Protein AF-A0A101C5I5-F1 (afdb_monomer_lite)

pLDDT: mean 82.43, std 18.32, range [32.34, 98.12]

Secondary structure (DSSP, 8-state):
---------GGGG--EEE-TTS-EEE-HHHHHHHHHHHHHHHHHHHHHHHHHHHHHHHHHHHHHHHHHHHHHHHHHHHHHHHHHHH-HHHHHHHHHHHHHHHHHHHHHHHHHHHHH-TT----SHHHHHHHHHHHHHHHHHHHT--HHHHHHHTTSHHHHHHHHHHHHS------------------------

Structure (mmCIF, N/CA/C/O backbone):
data_AF-A0A101C5I5-F1
#
_entry.id   AF-A0A101C5I5-F1
#
loop_
_atom_site.group_PDB
_atom_site.id
_atom_site.type_symbol
_atom_site.label_atom_id
_atom_site.label_alt_id
_atom_site.label_comp_id
_atom_site.label_asym_id
_atom_site.label_entity_id
_atom_site.label_seq_id
_atom_site.pdbx_PDB_ins_code
_atom_site.Cartn_x
_atom_site.Cartn_y
_atom_site.Cartn_z
_atom_site.occupancy
_atom_site.B_iso_or_equiv
_atom_site.auth_seq_id
_atom_site.auth_comp_id
_atom_site.auth_asym_id
_atom_site.auth_atom_id
_atom_site.pdbx_PDB_model_num
ATOM 1 N N . MET A 1 1 ? -3.021 2.650 35.455 1.00 34.28 1 MET A N 1
ATOM 2 C CA . MET A 1 1 ? -3.757 1.596 36.186 1.00 34.28 1 MET A CA 1
ATOM 3 C C . MET A 1 1 ? -5.237 1.766 35.891 1.00 34.28 1 MET A C 1
ATOM 5 O O . MET A 1 1 ? -5.807 2.772 36.288 1.00 34.28 1 MET A O 1
ATOM 9 N N . LYS A 1 2 ? -5.836 0.855 35.115 1.00 38.19 2 LYS A N 1
ATOM 10 C CA . LYS A 1 2 ? -7.294 0.786 34.975 1.00 38.19 2 LYS A CA 1
ATOM 11 C C . LYS A 1 2 ? -7.815 0.221 36.293 1.00 38.19 2 LYS A C 1
ATOM 13 O O . LYS A 1 2 ? -7.689 -0.977 36.514 1.00 38.19 2 LYS A O 1
ATOM 18 N N . SER A 1 3 ? -8.307 1.068 37.192 1.00 39.84 3 SER A N 1
ATOM 19 C CA . SER A 1 3 ? -9.157 0.569 38.265 1.00 39.84 3 SER A CA 1
ATOM 20 C C . SER A 1 3 ? -10.458 0.141 37.602 1.00 39.84 3 SER A C 1
ATOM 22 O O . SER A 1 3 ? -11.339 0.954 37.323 1.00 39.84 3 SER A O 1
ATOM 24 N N . GLU A 1 4 ? -10.556 -1.146 37.276 1.00 45.09 4 GLU A N 1
ATOM 25 C CA . GLU A 1 4 ? -11.859 -1.785 37.202 1.00 45.09 4 GLU A CA 1
ATOM 26 C C . GLU A 1 4 ? -12.566 -1.403 38.498 1.00 45.09 4 GLU A C 1
ATOM 28 O O . GLU A 1 4 ? -12.080 -1.696 39.594 1.00 45.09 4 GLU A O 1
ATOM 33 N N . MET A 1 5 ? -13.651 -0.634 38.382 1.00 51.66 5 MET A N 1
ATOM 34 C CA . MET A 1 5 ? -14.567 -0.483 39.495 1.00 51.66 5 MET A CA 1
ATOM 35 C C . MET A 1 5 ? -15.066 -1.890 39.774 1.00 51.66 5 MET A C 1
ATOM 37 O O . MET A 1 5 ? -15.999 -2.356 39.122 1.00 51.66 5 MET A O 1
ATOM 41 N N . GLY A 1 6 ? -14.408 -2.571 40.713 1.00 46.16 6 GLY A N 1
ATOM 42 C CA . GLY A 1 6 ? -14.998 -3.690 41.408 1.00 46.16 6 GLY A CA 1
ATOM 43 C C . GLY A 1 6 ? -16.369 -3.197 41.818 1.00 46.16 6 GLY A C 1
ATOM 44 O O . GLY A 1 6 ? -16.485 -2.218 42.558 1.00 46.16 6 GLY A O 1
ATOM 45 N N . SER A 1 7 ? -17.385 -3.780 41.193 1.00 53.25 7 SER A N 1
ATOM 46 C CA . SER A 1 7 ? -18.780 -3.641 41.552 1.00 53.25 7 SER A CA 1
ATOM 47 C C . SER A 1 7 ? -18.875 -3.943 43.043 1.00 53.25 7 SER A C 1
ATOM 49 O O . SER A 1 7 ? -19.067 -5.097 43.422 1.00 53.25 7 SER A O 1
ATOM 51 N N . LYS A 1 8 ? -18.689 -2.932 43.894 1.00 59.72 8 LYS A N 1
ATOM 52 C CA . LYS A 1 8 ? -19.056 -3.028 45.299 1.00 59.72 8 LYS A CA 1
ATOM 53 C C . LYS A 1 8 ? -20.513 -3.437 45.275 1.00 59.72 8 LYS A C 1
ATOM 55 O O . LYS A 1 8 ? -21.324 -2.742 44.655 1.00 59.72 8 LYS A O 1
ATOM 60 N N . LYS A 1 9 ? -20.827 -4.616 45.813 1.00 67.19 9 LYS A N 1
ATOM 61 C CA . LYS A 1 9 ? -22.215 -5.088 45.839 1.00 67.19 9 LYS A CA 1
ATOM 62 C C . LYS A 1 9 ? -23.041 -3.986 46.499 1.00 67.19 9 LYS A C 1
ATOM 64 O O . LYS A 1 9 ? -22.550 -3.340 47.418 1.00 67.19 9 LYS A O 1
ATOM 69 N N . SER A 1 10 ? -24.264 -3.735 46.038 1.00 71.12 10 SER A N 1
ATOM 70 C CA . SER A 1 10 ? -25.139 -2.695 46.618 1.00 71.12 10 SER A CA 1
ATOM 71 C C . SER A 1 10 ? -25.220 -2.793 48.151 1.00 71.12 10 SER A C 1
ATOM 73 O O . SER A 1 10 ? -25.270 -1.792 48.860 1.00 71.12 10 SER A O 1
ATOM 75 N N . GLU A 1 11 ? -25.116 -4.015 48.665 1.00 76.62 11 GLU A N 1
ATOM 76 C CA . GLU A 1 11 ? -25.012 -4.368 50.080 1.00 76.62 11 GLU A CA 1
ATOM 77 C C . GLU A 1 11 ? -23.871 -3.655 50.836 1.00 76.62 11 GLU A C 1
ATOM 79 O O . GLU A 1 11 ? -24.046 -3.312 52.003 1.00 76.62 11 GLU A O 1
ATOM 84 N N . GLU A 1 12 ? -22.738 -3.368 50.190 1.00 80.38 12 GLU A N 1
ATOM 85 C CA . GLU A 1 12 ? -21.577 -2.676 50.777 1.00 80.38 12 GLU A CA 1
ATOM 86 C C . GLU A 1 12 ? -21.801 -1.168 50.972 1.00 80.38 12 GLU A C 1
ATOM 88 O O . GLU A 1 12 ? -21.050 -0.518 51.698 1.00 80.38 12 GLU A O 1
ATOM 93 N N . LEU A 1 13 ? -22.825 -0.593 50.334 1.00 84.38 13 LEU A N 1
ATOM 94 C CA . LEU A 1 13 ? -23.185 0.820 50.491 1.00 84.38 13 LEU A CA 1
ATOM 95 C C . LEU A 1 13 ? -24.068 1.055 51.730 1.00 84.38 13 LEU A C 1
ATOM 97 O O . LEU A 1 13 ? -24.220 2.200 52.166 1.00 84.38 13 LEU A O 1
ATOM 101 N N . ILE A 1 14 ? -24.621 -0.018 52.313 1.00 86.88 14 ILE A N 1
ATOM 102 C CA . ILE A 1 14 ? -25.502 0.020 53.485 1.00 86.88 14 ILE A CA 1
ATOM 103 C C . ILE A 1 14 ? -24.672 0.134 54.764 1.00 86.88 14 ILE A C 1
ATOM 105 O O . ILE A 1 14 ? -23.929 -0.776 55.131 1.00 86.88 14 ILE A O 1
ATOM 109 N N . VAL A 1 15 ? -24.862 1.227 55.504 1.00 87.81 15 VAL A N 1
ATOM 110 C CA . VAL A 1 15 ? -24.161 1.468 56.771 1.00 87.81 15 VAL A CA 1
ATOM 111 C C . VAL A 1 15 ? -25.020 0.981 57.934 1.00 87.81 15 VAL A C 1
ATOM 113 O O . VAL A 1 15 ? -26.125 1.480 58.149 1.00 87.81 15 VAL A O 1
ATOM 116 N N . LYS A 1 16 ? -24.511 0.015 58.706 1.00 88.81 16 LYS A N 1
ATOM 117 C CA . LYS A 1 16 ? -25.141 -0.486 59.939 1.00 88.81 16 LYS A CA 1
ATOM 118 C C . LYS A 1 16 ? -24.300 -0.078 61.146 1.00 88.81 16 LYS A C 1
ATOM 120 O O . LYS A 1 16 ? -23.131 -0.441 61.220 1.00 88.81 16 LYS A O 1
ATOM 125 N N . GLU A 1 17 ? -24.900 0.629 62.096 1.00 86.50 17 GLU A N 1
ATOM 126 C CA . GLU A 1 17 ? -24.260 1.068 63.345 1.00 86.50 17 GLU A CA 1
ATOM 127 C C . GLU A 1 17 ? -25.115 0.639 64.544 1.00 86.50 17 GLU A C 1
ATOM 129 O O . GLU A 1 17 ? -26.326 0.443 64.415 1.00 86.50 17 GLU A O 1
ATOM 134 N N . ASN A 1 18 ? -24.492 0.470 65.710 1.00 88.38 18 ASN A N 1
ATOM 135 C CA . ASN A 1 18 ? -25.227 0.151 66.931 1.00 88.38 18 ASN A CA 1
ATOM 136 C C . ASN A 1 18 ? -25.989 1.390 67.422 1.00 88.38 18 ASN A C 1
ATOM 138 O O . ASN A 1 18 ? -25.457 2.501 67.421 1.00 88.38 18 ASN A O 1
ATOM 142 N N . ASP A 1 19 ? -27.238 1.196 67.828 1.00 80.62 19 ASP A N 1
ATOM 143 C CA . ASP A 1 19 ? -28.027 2.199 68.539 1.00 80.62 19 ASP A CA 1
ATOM 144 C C . ASP A 1 19 ? -27.575 2.297 70.010 1.00 80.62 19 ASP A C 1
ATOM 146 O O . ASP A 1 19 ? -26.794 1.466 70.477 1.00 80.62 19 ASP A O 1
ATOM 150 N N . PHE A 1 20 ? -28.089 3.269 70.767 1.00 82.31 20 PHE A N 1
ATOM 151 C CA . PHE A 1 20 ? -27.760 3.487 72.185 1.00 82.31 20 PHE A CA 1
ATOM 152 C C . PHE A 1 20 ? -27.946 2.229 73.060 1.00 82.31 20 PHE A C 1
ATOM 154 O O . PHE A 1 20 ? -27.243 2.043 74.046 1.00 82.31 20 PHE A O 1
ATOM 161 N N . LEU A 1 21 ? -28.850 1.329 72.658 1.00 87.75 21 LEU A N 1
ATOM 162 C CA . LEU A 1 21 ? -29.127 0.047 73.319 1.00 87.75 21 LEU A CA 1
ATOM 163 C C . LEU A 1 21 ? -28.320 -1.144 72.752 1.00 87.75 21 LEU A C 1
ATOM 165 O O . LEU A 1 21 ? -28.619 -2.293 73.059 1.00 87.75 21 LEU A O 1
ATOM 169 N N . GLY A 1 22 ? -27.337 -0.909 71.878 1.00 83.50 22 GLY A N 1
ATOM 170 C CA . GLY A 1 22 ? -26.477 -1.948 71.294 1.00 83.50 22 GLY A CA 1
ATOM 171 C C . GLY A 1 22 ? -27.058 -2.698 70.085 1.00 83.50 22 GLY A C 1
ATOM 172 O O . GLY A 1 22 ? -26.359 -3.508 69.480 1.00 83.50 22 GLY A O 1
ATOM 173 N N . PHE A 1 23 ? -28.303 -2.424 69.677 1.00 88.12 23 PHE A N 1
ATOM 174 C CA . PHE A 1 23 ? -28.909 -3.048 68.493 1.00 88.12 23 PHE A CA 1
ATOM 175 C C . PHE A 1 23 ? -28.343 -2.473 67.191 1.00 88.12 23 PHE A C 1
ATOM 177 O O . PHE A 1 23 ? -28.345 -1.258 66.999 1.00 88.12 23 PHE A O 1
ATOM 184 N N . LYS A 1 24 ? -27.936 -3.333 66.248 1.00 86.75 24 LYS A N 1
ATOM 185 C CA . LYS A 1 24 ? -27.531 -2.902 64.899 1.00 86.75 24 LYS A CA 1
ATOM 186 C C . LYS A 1 24 ? -28.729 -2.338 64.136 1.00 86.75 24 LYS A C 1
ATOM 188 O O . LYS A 1 24 ? -29.635 -3.085 63.770 1.00 86.75 24 LYS A O 1
ATOM 193 N N . LYS A 1 25 ? -28.699 -1.044 63.825 1.00 87.25 25 LYS A N 1
ATOM 194 C CA . LYS A 1 25 ? -29.670 -0.373 62.952 1.00 87.25 25 LYS A CA 1
ATOM 195 C C . LYS A 1 25 ? -28.978 0.200 61.721 1.00 87.25 25 LYS A C 1
ATOM 197 O O . LYS A 1 25 ? -27.806 0.571 61.755 1.00 87.25 25 LYS A O 1
ATOM 202 N N . ILE A 1 26 ? -29.709 0.260 60.612 1.00 87.81 26 ILE A N 1
ATOM 203 C CA . ILE A 1 26 ? -29.227 0.928 59.401 1.00 87.81 26 ILE A CA 1
ATOM 204 C C . ILE A 1 26 ? -29.234 2.435 59.656 1.00 87.81 26 ILE A C 1
ATOM 206 O O . ILE A 1 26 ? -30.236 2.992 60.102 1.00 87.81 26 ILE A O 1
ATOM 210 N N . LYS A 1 27 ? -28.123 3.099 59.349 1.00 90.19 27 LYS A N 1
ATOM 211 C CA . LYS A 1 27 ? -28.045 4.558 59.310 1.00 90.19 27 LYS A CA 1
ATOM 212 C C . LYS A 1 27 ? -28.515 5.013 57.938 1.00 90.19 27 LYS A C 1
ATOM 214 O O . LYS A 1 27 ? -27.752 4.968 56.972 1.00 90.19 27 LYS A O 1
ATOM 219 N N . THR A 1 28 ? -29.785 5.395 57.864 1.00 87.06 28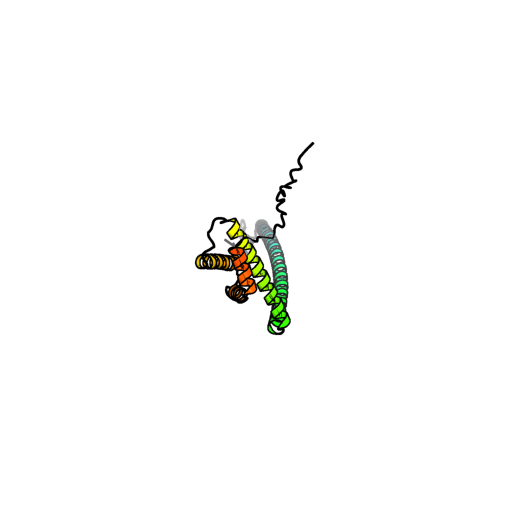 THR A N 1
ATOM 220 C CA . THR A 1 28 ? -30.469 5.798 56.629 1.00 87.06 28 THR A CA 1
ATOM 221 C C . THR A 1 28 ? -29.722 6.912 55.914 1.00 87.06 28 THR A C 1
ATOM 223 O O . THR A 1 28 ? -29.389 6.742 54.750 1.00 87.06 28 THR A O 1
ATOM 226 N N . ASP A 1 29 ? -29.351 7.976 56.622 1.00 88.62 29 ASP A N 1
ATOM 227 C CA . ASP A 1 29 ? -28.751 9.169 56.011 1.00 88.62 29 ASP A CA 1
ATOM 228 C C . ASP A 1 29 ? -27.383 8.858 55.390 1.00 88.62 29 ASP A C 1
ATOM 230 O O . ASP A 1 29 ? -27.142 9.152 54.222 1.00 88.62 29 ASP A O 1
ATOM 234 N N . LYS A 1 30 ? -26.521 8.147 56.133 1.00 88.38 30 LYS A N 1
ATOM 235 C CA . LYS A 1 30 ? -25.208 7.686 55.644 1.00 88.38 30 LYS A CA 1
ATOM 236 C C . LYS A 1 30 ? -25.340 6.711 54.472 1.00 88.38 30 LYS A C 1
ATOM 238 O O . LYS A 1 30 ? -24.540 6.738 53.541 1.00 88.38 30 LYS A O 1
ATOM 243 N N . THR A 1 31 ? -26.347 5.840 54.515 1.00 88.56 31 THR A N 1
ATOM 244 C CA . THR A 1 31 ? -26.623 4.888 53.432 1.00 88.56 31 THR A CA 1
ATOM 245 C C . THR A 1 31 ? -27.083 5.625 52.172 1.00 88.56 31 THR A C 1
ATOM 247 O O . THR A 1 31 ? -26.549 5.369 51.096 1.00 88.56 31 THR A O 1
ATOM 250 N N . ILE A 1 32 ? -28.011 6.579 52.297 1.00 91.06 32 ILE A N 1
ATOM 251 C CA . ILE A 1 32 ? -28.487 7.423 51.192 1.00 91.06 32 ILE A CA 1
ATOM 252 C C . ILE A 1 32 ? -27.317 8.199 50.578 1.00 91.06 32 ILE A C 1
ATOM 254 O O . ILE A 1 32 ? -27.119 8.135 49.366 1.00 91.06 32 ILE A O 1
ATOM 258 N N . GLU A 1 33 ? -26.481 8.840 51.398 1.00 91.62 33 GLU A N 1
ATOM 259 C CA . GLU A 1 33 ? -25.307 9.585 50.928 1.00 91.62 33 GLU A CA 1
ATOM 260 C C . GLU A 1 33 ? -24.320 8.692 50.149 1.00 91.62 33 GLU A C 1
ATOM 262 O O . GLU A 1 33 ? -23.799 9.087 49.099 1.00 91.62 33 GLU A O 1
ATOM 267 N N . ASN A 1 34 ? -24.085 7.461 50.616 1.00 89.75 34 ASN A N 1
ATOM 268 C CA . ASN A 1 34 ? -23.239 6.489 49.921 1.00 89.75 34 ASN A CA 1
ATOM 269 C C . ASN A 1 34 ? -23.811 6.099 48.553 1.00 89.75 34 ASN A C 1
ATOM 271 O O . ASN A 1 34 ? -23.072 6.071 47.562 1.00 89.75 34 ASN A O 1
ATOM 275 N N . TYR A 1 35 ? -25.116 5.827 48.480 1.00 89.44 35 TYR A N 1
ATOM 276 C CA . TYR A 1 35 ? -25.789 5.532 47.218 1.00 89.44 35 TYR A CA 1
ATOM 277 C C . TYR A 1 35 ? -25.750 6.725 46.262 1.00 89.44 35 TYR A C 1
ATOM 279 O O . TYR A 1 35 ? -25.429 6.545 45.089 1.00 89.44 35 TYR A O 1
ATOM 287 N N . GLU A 1 36 ? -25.984 7.950 46.734 1.00 91.75 36 GLU A N 1
ATOM 288 C CA . GLU A 1 36 ? -25.885 9.150 45.898 1.00 91.75 36 GLU A CA 1
ATOM 289 C C . GLU A 1 36 ? -24.490 9.316 45.285 1.00 91.75 36 GLU A C 1
ATOM 291 O O . GLU A 1 36 ? -24.361 9.580 44.084 1.00 91.75 36 GLU A O 1
ATOM 296 N N . LYS A 1 37 ? -23.430 9.124 46.079 1.00 90.00 37 LYS A N 1
ATOM 297 C CA . LYS A 1 37 ? -22.042 9.170 45.590 1.00 90.00 37 LYS A CA 1
ATOM 298 C C . LYS A 1 37 ? -21.774 8.079 44.550 1.00 90.00 37 LYS A C 1
ATOM 300 O O . LYS A 1 37 ? -21.157 8.360 43.515 1.00 90.00 37 LYS A O 1
ATOM 305 N N . ALA A 1 38 ? -22.266 6.862 44.780 1.00 88.88 38 ALA A N 1
ATOM 306 C CA . ALA A 1 38 ? -22.155 5.763 43.823 1.00 88.88 38 ALA A CA 1
ATOM 307 C C . ALA A 1 38 ? -22.887 6.086 42.508 1.00 88.88 38 ALA A C 1
ATOM 309 O O . ALA A 1 38 ? -22.289 5.992 41.437 1.00 88.88 38 ALA A O 1
ATOM 310 N N . PHE A 1 39 ? -24.128 6.578 42.572 1.00 90.06 39 PHE A N 1
ATOM 311 C CA . PHE A 1 39 ? -24.909 6.958 41.392 1.00 90.06 39 PHE A CA 1
ATOM 312 C C . PHE A 1 39 ? -24.263 8.089 40.589 1.00 90.06 39 PHE A C 1
ATOM 314 O O . PHE A 1 39 ? -24.220 8.016 39.360 1.00 90.06 39 PHE A O 1
ATOM 321 N N . ARG A 1 40 ? -23.704 9.113 41.247 1.00 91.75 40 ARG A N 1
ATOM 322 C CA . ARG A 1 40 ? -22.950 10.181 40.562 1.00 91.75 40 ARG A CA 1
ATOM 323 C C . ARG A 1 40 ? -21.741 9.622 39.816 1.00 91.75 40 ARG A C 1
ATOM 325 O O . ARG A 1 40 ? -21.490 10.006 38.672 1.00 91.75 40 ARG A O 1
ATOM 332 N N . THR A 1 41 ? -21.028 8.688 40.440 1.00 89.62 41 THR A N 1
ATOM 333 C CA . THR A 1 41 ? -19.866 8.025 39.838 1.00 89.62 41 THR A CA 1
ATOM 334 C C . THR A 1 41 ? -20.284 7.186 38.633 1.00 89.62 41 THR A C 1
ATOM 336 O O . THR A 1 41 ? -19.728 7.369 37.551 1.00 89.62 41 THR A O 1
ATOM 339 N N . TYR A 1 42 ? -21.323 6.355 38.772 1.00 90.50 42 TYR A N 1
ATOM 340 C CA . TYR A 1 42 ? -21.870 5.554 37.674 1.00 90.50 42 TYR A CA 1
ATOM 341 C C . TYR A 1 42 ? -22.389 6.403 36.517 1.00 90.50 42 TYR A C 1
ATOM 343 O O . TYR A 1 42 ? -22.157 6.069 35.359 1.00 90.50 42 TYR A O 1
ATOM 351 N N . LYS A 1 43 ? -23.037 7.537 36.796 1.00 93.31 43 LYS A N 1
ATOM 352 C CA . LYS A 1 43 ? -23.470 8.476 35.755 1.00 93.31 43 LYS A CA 1
ATOM 353 C C . LYS A 1 43 ? -22.279 9.026 34.964 1.00 93.31 43 LYS A C 1
ATOM 355 O O . LYS A 1 43 ? -22.338 9.089 33.739 1.00 93.31 43 LYS A O 1
ATOM 360 N N . SER A 1 44 ? -21.198 9.399 35.651 1.00 92.69 44 SER A N 1
ATOM 361 C CA . SER A 1 44 ? -19.972 9.898 35.013 1.00 92.69 44 SER A CA 1
ATOM 362 C C . SER A 1 44 ? -19.296 8.828 34.154 1.00 92.69 44 SER A C 1
ATOM 364 O O . SER A 1 44 ? -18.922 9.096 33.011 1.00 92.69 44 SER A O 1
ATOM 366 N N . THR A 1 45 ? -19.179 7.595 34.653 1.00 92.44 45 THR A N 1
ATOM 367 C CA . THR A 1 45 ? -18.579 6.499 33.880 1.00 92.44 45 THR A CA 1
ATOM 368 C C . THR A 1 45 ? -19.447 6.078 32.703 1.00 92.44 45 THR A C 1
ATOM 370 O O . THR A 1 45 ? -18.918 5.863 31.617 1.00 92.44 45 THR A O 1
ATOM 373 N N . LEU A 1 46 ? -20.770 6.040 32.868 1.00 95.06 46 LEU A N 1
ATOM 374 C CA . LEU A 1 46 ? -21.703 5.761 31.780 1.00 95.06 46 LEU A CA 1
ATOM 375 C C . LEU A 1 46 ? -21.580 6.801 30.661 1.00 95.06 46 LEU A C 1
ATOM 377 O O . LEU A 1 46 ? -21.541 6.436 29.488 1.00 95.06 46 LEU A O 1
ATOM 381 N N . LEU A 1 47 ? -21.462 8.084 31.016 1.00 95.69 47 LEU A N 1
ATOM 382 C CA . LEU A 1 47 ? -21.2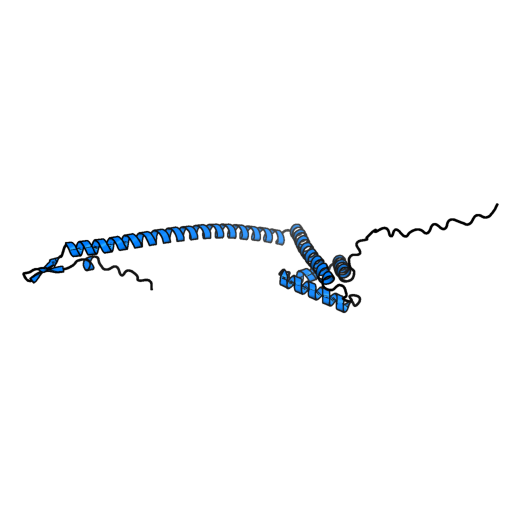68 9.153 30.040 1.00 95.69 47 LEU A CA 1
ATOM 383 C C . LEU A 1 47 ? -19.944 8.992 29.281 1.00 95.69 47 LEU A C 1
ATOM 385 O O . LEU A 1 47 ? -19.942 9.064 28.054 1.00 95.69 47 LEU A O 1
ATOM 389 N N . LYS A 1 48 ? -18.840 8.706 29.986 1.00 95.81 48 LYS A N 1
ATOM 390 C CA . LYS A 1 48 ? -17.533 8.439 29.358 1.00 95.81 48 LYS A CA 1
ATOM 391 C C . LYS A 1 48 ? -17.591 7.246 28.404 1.00 95.81 48 LYS A C 1
ATOM 393 O O . LYS A 1 48 ? -17.138 7.348 27.265 1.00 95.81 48 LYS A O 1
ATOM 398 N N . ASN A 1 49 ? -18.204 6.146 28.837 1.00 95.75 49 ASN A N 1
ATOM 399 C CA . ASN A 1 49 ? -18.353 4.946 28.018 1.00 95.75 49 ASN A CA 1
ATOM 400 C C . ASN A 1 49 ? -19.197 5.224 26.768 1.00 95.75 49 ASN A C 1
ATOM 402 O O . ASN A 1 49 ? -18.854 4.754 25.686 1.00 95.75 49 ASN A O 1
ATOM 406 N N . LYS A 1 50 ? -20.261 6.030 26.888 1.00 97.25 50 LYS A N 1
ATOM 407 C CA . LYS A 1 50 ? -21.073 6.463 25.744 1.00 97.25 50 LYS A CA 1
ATOM 408 C C . LYS A 1 50 ? -20.241 7.256 24.735 1.00 97.25 50 LYS A C 1
ATOM 410 O O . LYS A 1 50 ? -20.270 6.939 23.550 1.00 97.25 50 LYS A O 1
ATOM 415 N N . THR A 1 51 ? -19.463 8.239 25.194 1.00 96.31 51 THR A N 1
ATOM 416 C CA . THR A 1 51 ? -18.611 9.039 24.298 1.00 96.31 51 THR A CA 1
ATOM 417 C C . THR A 1 51 ? -17.522 8.202 23.627 1.00 96.31 51 THR A C 1
ATOM 419 O O . THR A 1 51 ? -17.241 8.387 22.445 1.00 96.31 51 THR A O 1
ATOM 422 N N . GLU A 1 52 ? -16.935 7.241 24.348 1.00 96.69 52 GLU A N 1
ATOM 423 C CA . GLU A 1 52 ? -15.933 6.332 23.787 1.00 96.69 52 GLU A CA 1
ATOM 424 C C . GLU A 1 52 ? -16.555 5.396 22.741 1.00 96.69 52 GLU A C 1
ATOM 426 O O . GLU A 1 52 ? -15.955 5.156 21.693 1.00 96.69 52 GLU A O 1
ATOM 431 N N . LEU A 1 53 ? -17.773 4.906 22.988 1.00 97.50 53 LEU A N 1
ATOM 432 C CA . LEU A 1 53 ? -18.512 4.075 22.041 1.00 97.50 53 LEU A CA 1
ATOM 433 C C . LEU A 1 53 ? -18.838 4.838 20.752 1.00 97.50 53 LEU A C 1
ATOM 435 O O . LEU A 1 53 ? -18.580 4.327 19.666 1.00 97.50 53 LEU A O 1
ATOM 439 N N . GLU A 1 54 ? -19.347 6.068 20.854 1.00 96.94 54 GLU A N 1
ATOM 440 C CA . GLU A 1 54 ? -19.624 6.923 19.691 1.00 96.94 54 GLU A CA 1
ATOM 441 C C . GLU A 1 54 ? -18.356 7.203 18.874 1.00 96.94 54 GLU A C 1
ATOM 443 O O . GLU A 1 54 ? -18.377 7.152 17.643 1.00 96.94 54 GLU A O 1
ATOM 448 N N . PHE A 1 55 ? -17.228 7.450 19.544 1.00 97.50 55 PHE A N 1
ATOM 449 C CA . PHE A 1 55 ? -15.940 7.638 18.883 1.00 97.50 55 PHE A CA 1
ATOM 450 C C . PHE A 1 55 ? -15.466 6.372 18.156 1.00 97.50 55 PHE A C 1
ATOM 452 O O . PHE A 1 55 ? -15.071 6.445 16.991 1.00 97.50 55 PHE A O 1
ATOM 459 N N . LYS A 1 56 ? -15.560 5.200 18.796 1.00 97.62 56 LYS A N 1
ATOM 460 C CA . LYS A 1 56 ? -15.215 3.914 18.167 1.00 97.62 56 LYS A CA 1
ATOM 461 C C . LYS A 1 56 ? -16.114 3.599 16.975 1.00 97.62 56 LYS A C 1
ATOM 463 O O . LYS A 1 56 ? -15.613 3.144 15.952 1.00 97.62 56 LYS A O 1
ATOM 468 N N . LEU A 1 57 ? -17.412 3.891 17.064 1.00 97.62 57 LEU A N 1
ATOM 469 C CA . LEU A 1 57 ? -18.340 3.734 15.941 1.00 97.62 57 LEU A CA 1
ATOM 470 C C . LEU A 1 57 ? -17.929 4.600 14.746 1.00 97.62 57 LEU A C 1
ATOM 472 O O . LEU A 1 57 ? -17.884 4.095 13.627 1.00 97.62 57 LEU A O 1
ATOM 476 N N . LYS A 1 58 ? -17.543 5.863 14.975 1.00 97.38 58 LYS A N 1
ATOM 477 C CA . LYS A 1 58 ? -17.023 6.735 13.909 1.00 97.38 58 LYS A CA 1
ATOM 478 C C . LYS A 1 58 ? -15.777 6.145 13.245 1.00 97.38 58 LYS A C 1
ATOM 480 O O . LYS A 1 58 ? -15.731 6.065 12.018 1.00 97.38 58 LYS A O 1
ATOM 485 N N . GLN A 1 59 ? -14.816 5.653 14.029 1.00 97.62 59 GLN A N 1
ATOM 486 C CA . GLN A 1 59 ? -13.630 4.992 13.469 1.00 97.62 59 GLN A CA 1
ATOM 487 C C . GLN A 1 59 ? -13.991 3.765 12.627 1.00 97.62 59 GLN A C 1
ATOM 489 O O . GLN A 1 59 ? -13.466 3.602 11.531 1.00 97.62 59 GLN A O 1
ATOM 494 N N . ILE A 1 60 ? -14.917 2.925 13.100 1.00 97.38 60 ILE A N 1
ATOM 495 C CA . ILE A 1 60 ? -15.380 1.748 12.352 1.00 97.38 60 ILE A CA 1
ATOM 496 C C . ILE A 1 60 ? -16.006 2.167 11.019 1.00 97.38 60 ILE A C 1
ATOM 498 O O . ILE A 1 60 ? -15.718 1.556 9.991 1.00 97.38 60 ILE A O 1
ATOM 502 N N . THR A 1 61 ? -16.826 3.222 11.002 1.00 97.44 61 THR A N 1
ATOM 503 C CA . THR A 1 61 ? -17.424 3.709 9.751 1.00 97.44 61 THR A CA 1
ATOM 504 C C . THR A 1 61 ? -16.374 4.214 8.763 1.00 97.44 61 THR A C 1
ATOM 506 O O . THR A 1 61 ? -16.452 3.878 7.585 1.00 97.44 61 THR A O 1
ATOM 509 N N . GLU A 1 62 ? -15.357 4.942 9.229 1.00 97.12 62 GLU A N 1
ATOM 510 C CA . GLU A 1 62 ? -14.264 5.434 8.383 1.00 97.12 62 GLU A CA 1
ATOM 511 C C . GLU A 1 62 ? -13.380 4.293 7.853 1.00 97.12 62 GLU A C 1
ATOM 513 O O . GLU A 1 62 ? -12.956 4.293 6.698 1.00 97.12 62 GLU A O 1
ATOM 518 N N . LEU A 1 63 ? -13.110 3.282 8.679 1.00 98.12 63 LEU A N 1
ATOM 519 C CA . LEU A 1 63 ? -12.370 2.101 8.244 1.00 98.12 63 LEU A CA 1
ATOM 520 C C . LEU A 1 63 ? -13.156 1.308 7.196 1.00 98.12 63 LEU A C 1
ATOM 522 O O . LEU A 1 63 ? -12.581 0.887 6.195 1.00 98.12 63 LEU A O 1
ATOM 526 N N . ASN A 1 64 ? -14.468 1.156 7.370 1.00 97.44 64 ASN A N 1
ATOM 527 C CA . ASN A 1 64 ? -15.312 0.467 6.396 1.00 97.44 64 ASN A CA 1
ATOM 528 C C . ASN A 1 64 ? -15.363 1.196 5.048 1.00 97.44 64 ASN A C 1
ATOM 530 O O . ASN A 1 64 ? -15.284 0.543 4.008 1.00 97.44 64 ASN A O 1
ATOM 534 N N . THR A 1 65 ? -15.441 2.531 5.030 1.00 97.00 65 THR A N 1
ATOM 535 C CA . THR A 1 65 ? -15.399 3.282 3.764 1.00 97.00 65 THR A CA 1
ATOM 536 C C . THR A 1 65 ? -14.051 3.123 3.061 1.00 97.00 65 THR A C 1
ATOM 538 O O . THR A 1 65 ? -14.029 2.880 1.854 1.00 97.00 65 THR A O 1
ATOM 541 N N . LYS A 1 66 ? -12.937 3.157 3.806 1.00 97.56 66 LYS A N 1
ATOM 542 C CA . LYS A 1 66 ? -11.591 2.873 3.277 1.00 97.56 66 LYS A CA 1
ATOM 543 C C . LYS A 1 66 ? -11.478 1.456 2.709 1.00 97.56 66 LYS A C 1
ATOM 545 O O . LYS A 1 66 ? -10.917 1.280 1.633 1.00 97.56 66 LYS A O 1
ATOM 550 N N . ILE A 1 67 ? -12.038 0.451 3.385 1.00 97.19 67 ILE A N 1
ATOM 551 C CA . ILE A 1 67 ? -12.048 -0.938 2.899 1.00 97.19 67 ILE A CA 1
ATOM 552 C C . ILE A 1 67 ? -12.823 -1.054 1.582 1.00 97.19 67 ILE A C 1
ATOM 554 O O . ILE A 1 67 ? -12.333 -1.685 0.648 1.00 97.19 67 ILE A O 1
ATOM 558 N N . ILE A 1 68 ? -13.998 -0.427 1.481 1.00 96.94 68 ILE A N 1
ATOM 559 C CA . ILE A 1 68 ? -14.804 -0.438 0.251 1.00 96.94 68 ILE A CA 1
ATOM 560 C C . ILE A 1 68 ? -14.040 0.217 -0.906 1.00 96.94 68 ILE A C 1
ATOM 562 O O . ILE A 1 68 ? -14.051 -0.304 -2.022 1.00 96.94 68 ILE A O 1
ATOM 566 N N . ASP A 1 69 ? -13.366 1.341 -0.659 1.00 96.88 69 ASP A N 1
ATOM 567 C CA . ASP A 1 69 ? -12.562 2.009 -1.684 1.00 96.88 69 ASP A CA 1
ATOM 568 C C . ASP A 1 69 ? -11.383 1.138 -2.145 1.00 96.88 69 ASP A C 1
ATOM 570 O O . ASP A 1 69 ? -11.215 0.896 -3.342 1.00 96.88 69 ASP A O 1
ATOM 574 N N . LEU A 1 70 ? -10.639 0.551 -1.204 1.00 97.06 70 LEU A N 1
ATOM 575 C CA . LEU A 1 70 ? -9.551 -0.379 -1.513 1.00 97.06 70 LEU A CA 1
ATOM 576 C C . LEU A 1 70 ? -10.038 -1.590 -2.319 1.00 97.06 70 LEU A C 1
ATOM 578 O O . LEU A 1 70 ? -9.382 -1.997 -3.275 1.00 97.06 70 LEU A O 1
ATOM 582 N N . GLN A 1 71 ? -11.205 -2.148 -1.994 1.00 96.62 71 GLN A N 1
ATOM 583 C CA . GLN A 1 71 ? -11.797 -3.245 -2.764 1.00 96.62 71 GLN A CA 1
ATOM 584 C C . GLN A 1 71 ? -12.104 -2.837 -4.210 1.00 96.62 71 GLN A C 1
ATOM 586 O O . GLN A 1 71 ? -11.820 -3.608 -5.133 1.00 96.62 71 GLN A O 1
ATOM 591 N N . LYS A 1 72 ? -12.624 -1.622 -4.431 1.00 96.12 72 LYS A N 1
ATOM 592 C CA . LYS A 1 72 ? -12.848 -1.082 -5.782 1.00 96.12 72 LYS A CA 1
ATOM 593 C C . LYS A 1 72 ? -11.535 -0.927 -6.545 1.00 96.12 72 LYS A C 1
ATOM 595 O O . LYS A 1 72 ? -11.460 -1.349 -7.698 1.00 96.12 72 LYS A O 1
ATOM 600 N N . GLN A 1 73 ? -10.495 -0.388 -5.905 1.00 95.25 73 GLN A N 1
ATOM 601 C CA . GLN A 1 73 ? -9.170 -0.252 -6.516 1.00 95.25 73 GLN A CA 1
ATOM 602 C C . GLN A 1 73 ? -8.576 -1.618 -6.889 1.00 95.25 73 GLN A C 1
ATOM 604 O O . GLN A 1 73 ? -8.119 -1.807 -8.014 1.00 95.25 73 GLN A O 1
ATOM 609 N N . VAL A 1 74 ? -8.655 -2.609 -5.995 1.00 95.75 74 VAL A N 1
ATOM 610 C CA . VAL A 1 74 ? -8.197 -3.982 -6.265 1.00 95.75 74 VAL A CA 1
ATOM 611 C C . VAL A 1 74 ? -8.957 -4.601 -7.437 1.00 95.75 74 VAL A C 1
ATOM 613 O O . VAL A 1 74 ? -8.343 -5.240 -8.291 1.00 95.75 74 VAL A O 1
ATOM 616 N N . HIS A 1 75 ? -10.276 -4.417 -7.511 1.00 94.00 75 HIS A N 1
ATOM 617 C CA . HIS A 1 75 ? -11.066 -4.919 -8.633 1.00 94.00 75 HIS A CA 1
ATOM 618 C C . HIS A 1 75 ? -10.671 -4.244 -9.955 1.00 94.00 75 HIS A C 1
ATOM 620 O O . HIS A 1 75 ? -10.474 -4.927 -10.959 1.00 94.00 75 HIS A O 1
ATOM 626 N N . LEU A 1 76 ? -10.458 -2.925 -9.944 1.00 94.06 76 LEU A N 1
ATOM 627 C CA . LEU A 1 76 ? -9.962 -2.185 -11.102 1.00 94.06 76 LEU A CA 1
ATOM 628 C C . LEU A 1 76 ? -8.599 -2.713 -11.570 1.00 94.06 76 LEU A C 1
ATOM 630 O O . LEU A 1 76 ? -8.420 -2.953 -12.763 1.00 94.06 76 LEU A O 1
ATOM 634 N N . PHE A 1 77 ? -7.651 -2.931 -10.653 1.00 93.12 77 PHE A N 1
ATOM 635 C CA . PHE A 1 77 ? -6.336 -3.481 -10.992 1.00 93.12 77 PHE A CA 1
ATOM 636 C C . PHE A 1 77 ? -6.422 -4.908 -11.532 1.00 93.12 77 PHE A C 1
ATOM 638 O O . PHE A 1 77 ? -5.752 -5.221 -12.512 1.00 93.12 77 PHE A O 1
ATOM 645 N N . LYS A 1 78 ? -7.282 -5.762 -10.964 1.00 93.31 78 LYS A N 1
ATOM 646 C CA . LYS A 1 78 ? -7.535 -7.109 -11.499 1.00 93.31 78 LYS A CA 1
ATOM 647 C C . LYS A 1 78 ? -8.041 -7.056 -12.937 1.00 93.31 78 LYS A C 1
ATOM 649 O O . LYS A 1 78 ? -7.517 -7.776 -13.781 1.00 93.31 78 LYS A O 1
ATOM 654 N N . ASN A 1 79 ? -9.002 -6.181 -13.222 1.00 90.94 79 ASN A N 1
ATOM 655 C CA . ASN A 1 79 ? -9.554 -6.029 -14.567 1.00 90.94 79 ASN A CA 1
ATOM 656 C C . ASN A 1 79 ? -8.499 -5.500 -15.546 1.00 90.94 79 ASN A C 1
ATOM 658 O O . ASN A 1 79 ? -8.346 -6.056 -16.629 1.00 90.94 79 ASN A O 1
ATOM 662 N N . LYS A 1 80 ? -7.718 -4.485 -15.153 1.00 89.00 80 LYS A N 1
ATOM 663 C CA . LYS A 1 80 ? -6.600 -3.977 -15.964 1.00 89.00 80 LYS A CA 1
ATOM 664 C C . LYS A 1 80 ? -5.575 -5.068 -16.263 1.00 89.00 80 LYS A C 1
ATOM 666 O O . LYS A 1 80 ? -5.225 -5.265 -17.419 1.00 89.00 80 LYS A O 1
ATOM 671 N N . ASN A 1 81 ? -5.157 -5.824 -15.250 1.00 90.00 81 ASN A N 1
ATOM 672 C CA . ASN A 1 81 ? -4.207 -6.920 -15.426 1.00 90.00 81 ASN A CA 1
ATOM 673 C C . ASN A 1 81 ? -4.772 -8.021 -16.331 1.00 90.00 81 ASN A C 1
ATOM 675 O O . ASN A 1 81 ? -4.057 -8.524 -17.189 1.00 90.00 81 ASN A O 1
ATOM 679 N N . ALA A 1 82 ? -6.055 -8.365 -16.195 1.00 90.69 82 ALA A N 1
ATOM 680 C CA . ALA A 1 82 ? -6.702 -9.325 -17.082 1.00 90.69 82 ALA A CA 1
ATOM 681 C C . ALA A 1 82 ? -6.693 -8.841 -18.540 1.00 90.69 82 ALA A C 1
ATOM 683 O O . ALA A 1 82 ? -6.339 -9.608 -19.432 1.00 90.69 82 ALA A O 1
ATOM 684 N N . VAL A 1 83 ? -7.009 -7.566 -18.789 1.00 90.50 83 VAL A N 1
ATOM 685 C CA . VAL A 1 83 ? -6.952 -6.973 -20.136 1.00 90.50 83 VAL A CA 1
ATOM 686 C C . VAL A 1 83 ? -5.519 -6.964 -20.677 1.00 90.50 83 VAL A C 1
ATOM 688 O O . VAL A 1 83 ? -5.312 -7.342 -21.826 1.00 90.50 83 VAL A O 1
ATOM 691 N N . LEU A 1 84 ? -4.526 -6.607 -19.859 1.00 90.06 84 LEU A N 1
ATOM 692 C CA . LEU A 1 84 ? -3.114 -6.611 -20.258 1.00 90.06 84 LEU A CA 1
ATOM 693 C C . LEU A 1 84 ? -2.593 -8.004 -20.611 1.00 90.06 84 LEU A C 1
ATOM 695 O O . LEU A 1 84 ? -1.791 -8.140 -21.528 1.00 90.06 84 LEU A O 1
ATOM 699 N N . LEU A 1 85 ? -3.047 -9.039 -19.907 1.00 88.88 85 LEU A N 1
ATOM 700 C CA . LEU A 1 85 ? -2.634 -10.418 -20.169 1.00 88.88 85 LEU A CA 1
ATOM 701 C C . LEU A 1 85 ? -3.366 -11.049 -21.362 1.00 88.88 85 LEU A C 1
ATOM 703 O O . LEU A 1 85 ? -2.847 -11.986 -21.960 1.00 88.88 85 LEU A O 1
ATOM 707 N N . THR A 1 86 ? -4.563 -10.563 -21.705 1.00 90.31 86 THR A N 1
ATOM 708 C CA . THR A 1 86 ? -5.415 -11.166 -22.747 1.00 90.31 86 THR A CA 1
ATOM 709 C C . THR A 1 86 ? -5.382 -10.427 -24.078 1.00 90.31 86 THR A C 1
ATOM 711 O O . THR A 1 86 ? -5.587 -11.059 -25.112 1.00 90.31 86 THR A O 1
ATOM 714 N N . ASN A 1 87 ? -5.126 -9.115 -24.085 1.00 92.38 87 ASN A N 1
ATOM 715 C CA . ASN A 1 87 ? -5.145 -8.298 -25.293 1.00 92.38 87 ASN A CA 1
ATOM 716 C C . ASN A 1 87 ? -3.735 -7.790 -25.668 1.00 92.38 87 ASN A C 1
ATOM 718 O O . ASN A 1 87 ? -3.250 -6.816 -25.080 1.00 92.38 87 ASN A O 1
ATOM 722 N N . PRO A 1 88 ? -3.098 -8.378 -26.701 1.00 89.25 88 PRO A N 1
ATOM 723 C CA . PRO A 1 88 ? -1.754 -7.997 -27.133 1.00 89.25 88 PRO A CA 1
ATOM 724 C C . PRO A 1 88 ? -1.615 -6.537 -27.581 1.00 89.25 88 PRO A C 1
ATOM 726 O O . PRO A 1 88 ? -0.553 -5.944 -27.395 1.00 89.25 88 PRO A O 1
ATOM 729 N N . THR A 1 89 ? -2.659 -5.933 -28.162 1.00 91.12 89 THR A N 1
ATOM 730 C CA . THR A 1 89 ? -2.579 -4.549 -28.665 1.00 91.12 89 THR A CA 1
ATOM 731 C C . THR A 1 89 ? -2.579 -3.547 -27.516 1.00 91.12 89 THR A C 1
ATOM 733 O O . THR A 1 89 ? -1.773 -2.614 -27.504 1.00 91.12 89 THR A O 1
ATOM 736 N N . VAL A 1 90 ? -3.419 -3.783 -26.503 1.00 88.44 90 VAL A N 1
ATOM 737 C CA . VAL A 1 90 ? -3.452 -2.977 -25.277 1.00 88.44 90 VAL A CA 1
ATOM 738 C C . VAL A 1 90 ? -2.130 -3.115 -24.530 1.00 88.44 90 VAL A C 1
ATOM 740 O O . VAL A 1 90 ? -1.525 -2.096 -24.195 1.00 88.44 90 VAL A O 1
ATOM 743 N N . PHE A 1 91 ? -1.624 -4.342 -24.373 1.00 90.50 91 PHE A N 1
ATOM 744 C CA . PHE A 1 91 ? -0.319 -4.599 -23.764 1.00 90.50 91 PHE A CA 1
ATOM 745 C C . PHE A 1 91 ? 0.817 -3.848 -24.464 1.00 90.50 91 PHE A C 1
ATOM 747 O O . PHE A 1 91 ? 1.569 -3.130 -23.808 1.00 90.50 91 PHE A O 1
ATOM 754 N N . ALA A 1 92 ? 0.925 -3.955 -25.792 1.00 88.81 92 ALA A N 1
ATOM 755 C CA . ALA A 1 92 ? 1.957 -3.255 -26.553 1.00 88.81 92 ALA A CA 1
ATOM 756 C C . ALA A 1 92 ? 1.861 -1.729 -26.384 1.00 88.81 92 ALA A C 1
ATOM 758 O O . ALA A 1 92 ? 2.881 -1.059 -26.217 1.00 88.81 92 ALA A O 1
ATOM 759 N N . SER A 1 93 ? 0.641 -1.180 -26.369 1.00 90.31 93 SER A N 1
ATOM 760 C CA . SER A 1 93 ? 0.422 0.257 -26.190 1.00 90.31 93 SER A CA 1
ATOM 761 C C . SER A 1 93 ? 0.798 0.759 -24.790 1.00 90.31 93 SER A C 1
ATOM 763 O O . SER A 1 93 ? 1.425 1.811 -24.669 1.00 90.31 93 SER A O 1
ATOM 765 N N . GLU A 1 94 ? 0.461 0.019 -23.729 1.00 88.56 94 GLU A N 1
ATOM 766 C CA . GLU A 1 94 ? 0.817 0.390 -22.356 1.00 88.56 94 GLU A CA 1
ATOM 767 C C . GLU A 1 94 ? 2.306 0.202 -22.089 1.00 88.56 94 GLU A C 1
ATOM 769 O O . GLU A 1 94 ? 2.939 1.070 -21.490 1.00 88.56 94 GLU A O 1
ATOM 774 N N . LYS A 1 95 ? 2.888 -0.880 -22.608 1.00 90.31 95 LYS A N 1
ATOM 775 C CA . LYS A 1 95 ? 4.328 -1.119 -22.564 1.00 90.31 95 LYS A CA 1
ATOM 776 C C . LYS A 1 95 ? 5.098 0.022 -23.221 1.00 90.31 95 LYS A C 1
ATOM 778 O O . LYS A 1 95 ? 6.033 0.538 -22.620 1.00 90.31 95 LYS A O 1
ATOM 783 N N . LYS A 1 96 ? 4.677 0.461 -24.413 1.00 91.81 96 LYS A N 1
ATOM 784 C CA . LYS A 1 96 ? 5.293 1.609 -25.087 1.00 91.81 96 LYS A CA 1
ATOM 785 C C . LYS A 1 96 ? 5.216 2.871 -24.224 1.00 91.81 96 LYS A C 1
ATOM 787 O O . LYS A 1 96 ? 6.243 3.477 -23.963 1.00 91.81 96 LYS A O 1
ATOM 792 N N . LYS A 1 97 ? 4.034 3.208 -23.694 1.00 92.44 97 LYS A N 1
ATOM 793 C CA . LYS A 1 97 ? 3.861 4.367 -22.795 1.00 92.44 97 LYS A CA 1
ATOM 794 C C . LYS A 1 97 ? 4.777 4.308 -21.572 1.00 92.44 97 LYS A C 1
ATOM 796 O O . LYS A 1 97 ? 5.320 5.330 -21.161 1.00 92.44 97 LYS A O 1
ATOM 801 N N . TYR A 1 98 ? 4.933 3.124 -20.985 1.00 92.62 98 TYR A N 1
ATOM 802 C CA . TYR A 1 98 ? 5.825 2.917 -19.853 1.00 92.62 98 TYR A CA 1
ATOM 803 C C . TYR A 1 98 ? 7.291 3.163 -20.234 1.00 92.62 98 TYR A C 1
ATOM 805 O O . TYR A 1 98 ? 7.970 3.936 -19.560 1.00 92.62 98 TYR A O 1
ATOM 813 N N . LEU A 1 99 ? 7.763 2.563 -21.330 1.00 92.81 99 LEU A N 1
ATOM 814 C CA . LEU A 1 99 ? 9.137 2.743 -21.807 1.00 92.81 99 LEU A CA 1
ATOM 815 C C . LEU A 1 99 ? 9.413 4.199 -22.203 1.00 92.81 99 LEU A C 1
ATOM 817 O O . LEU A 1 99 ? 10.426 4.746 -21.779 1.00 92.81 99 LEU A O 1
ATOM 821 N N . ASP A 1 100 ? 8.486 4.858 -22.902 1.00 92.81 100 ASP A N 1
ATOM 822 C CA . ASP A 1 100 ? 8.581 6.281 -23.257 1.00 92.81 100 ASP A CA 1
ATOM 823 C C . ASP A 1 100 ? 8.705 7.162 -21.998 1.00 92.81 100 ASP A C 1
ATOM 825 O O . ASP A 1 100 ? 9.506 8.096 -21.944 1.00 92.81 100 ASP A O 1
ATOM 829 N N . SER A 1 101 ? 7.959 6.845 -20.933 1.00 93.69 101 SER A N 1
ATOM 830 C CA . SER A 1 101 ? 8.081 7.550 -19.653 1.00 93.69 101 SER A CA 1
ATOM 831 C C . SER A 1 101 ? 9.454 7.355 -19.008 1.00 93.69 101 SER A C 1
ATOM 833 O O . SER A 1 101 ? 9.986 8.302 -18.430 1.00 93.69 101 SER A O 1
ATOM 835 N N . VAL A 1 102 ? 10.028 6.152 -19.079 1.00 92.44 102 VAL A N 1
ATOM 836 C CA . VAL A 1 102 ? 11.375 5.887 -18.553 1.00 92.44 102 VAL A CA 1
ATOM 837 C C . VAL A 1 102 ? 12.426 6.618 -19.391 1.00 92.44 102 VAL A C 1
ATOM 839 O O . VAL A 1 102 ? 13.309 7.244 -18.809 1.00 92.44 102 VAL A O 1
ATOM 842 N N . ILE A 1 103 ? 12.299 6.630 -20.723 1.00 93.31 103 ILE A N 1
ATOM 843 C CA . ILE A 1 103 ? 13.175 7.394 -21.628 1.00 93.31 103 ILE A CA 1
ATOM 844 C C . ILE A 1 103 ? 13.181 8.875 -21.238 1.00 93.31 103 ILE A C 1
ATOM 846 O O . ILE A 1 103 ? 14.251 9.439 -21.032 1.00 93.31 103 ILE A O 1
ATOM 850 N N . ASN A 1 104 ? 12.014 9.483 -21.011 1.00 93.62 104 ASN A N 1
ATOM 851 C CA . ASN A 1 104 ? 11.921 10.884 -20.583 1.00 93.62 104 ASN A CA 1
ATOM 852 C C . ASN A 1 104 ? 12.666 11.166 -19.265 1.00 93.62 104 ASN A C 1
ATOM 854 O O . ASN A 1 104 ? 13.285 12.222 -19.104 1.00 93.62 104 ASN A O 1
ATOM 858 N N . ILE A 1 105 ? 12.618 10.233 -18.308 1.00 93.38 105 ILE A N 1
ATOM 859 C CA . ILE A 1 105 ? 13.362 10.355 -17.046 1.00 93.38 105 ILE A CA 1
ATOM 860 C C . ILE A 1 105 ? 14.870 10.258 -17.312 1.00 93.38 105 ILE A C 1
ATOM 862 O O . ILE A 1 105 ? 15.632 11.064 -16.779 1.00 93.38 105 ILE A O 1
ATOM 866 N N . VAL A 1 106 ? 15.294 9.323 -18.167 1.00 93.12 106 VAL A N 1
ATOM 867 C CA . VAL A 1 106 ? 16.700 9.163 -18.569 1.00 93.12 106 VAL A CA 1
ATOM 868 C C . VAL A 1 106 ? 17.219 10.420 -19.260 1.00 93.12 106 VAL A C 1
ATOM 870 O O . VAL A 1 106 ? 18.252 10.946 -18.857 1.00 93.12 106 VAL A O 1
ATOM 873 N N . GLU A 1 107 ? 16.492 10.970 -20.230 1.00 93.19 107 GLU A N 1
ATOM 874 C CA . GLU A 1 107 ? 16.867 12.214 -20.907 1.00 93.19 107 GLU A CA 1
ATOM 875 C C . GLU A 1 107 ? 17.016 13.387 -19.936 1.00 93.19 107 GLU A C 1
ATOM 877 O O . GLU A 1 107 ? 17.953 14.185 -20.039 1.00 93.19 107 GLU A O 1
ATOM 882 N N . ARG A 1 108 ? 16.088 13.510 -18.983 1.00 93.19 108 ARG A N 1
ATOM 883 C CA . ARG A 1 108 ? 16.130 14.557 -17.961 1.00 93.19 108 ARG A CA 1
ATOM 884 C C . ARG A 1 108 ? 17.365 14.413 -17.078 1.00 93.19 108 ARG A C 1
ATOM 886 O O . ARG A 1 108 ? 18.041 15.407 -16.815 1.00 93.19 108 ARG A O 1
ATOM 893 N N . GLU A 1 109 ? 17.679 13.196 -16.654 1.00 92.31 109 GLU A N 1
ATOM 894 C CA . GLU A 1 109 ? 18.841 12.930 -15.810 1.00 92.31 109 GLU A CA 1
ATOM 895 C C . GLU A 1 109 ? 20.161 13.111 -16.570 1.00 92.31 109 GLU A C 1
ATOM 897 O O . GLU A 1 109 ? 21.111 13.658 -16.016 1.00 92.31 109 GLU A O 1
ATOM 902 N N . ILE A 1 110 ? 20.209 12.763 -17.861 1.00 91.31 110 ILE A N 1
ATOM 903 C CA . ILE A 1 110 ? 21.334 13.080 -18.753 1.00 91.31 110 ILE A CA 1
ATOM 904 C C . ILE A 1 110 ? 21.552 14.597 -18.822 1.00 91.31 110 ILE A C 1
ATOM 906 O O . ILE A 1 110 ? 22.674 15.077 -18.665 1.00 91.31 110 ILE A O 1
ATOM 910 N N . LYS A 1 111 ? 20.490 15.389 -19.013 1.00 90.12 111 LYS A N 1
ATOM 911 C CA . LYS A 1 111 ? 20.606 16.857 -19.041 1.00 90.12 111 LYS A CA 1
ATOM 912 C C . LYS A 1 111 ? 21.134 17.400 -17.711 1.00 90.12 111 LYS A C 1
ATOM 914 O O . LYS A 1 111 ? 22.020 18.256 -17.714 1.00 90.12 111 LYS A O 1
ATOM 919 N N . PHE A 1 112 ? 20.651 16.882 -16.581 1.00 90.25 112 PHE A N 1
ATOM 920 C CA . PHE A 1 112 ? 21.136 17.286 -15.259 1.00 90.25 112 PHE A CA 1
ATOM 921 C C . PHE A 1 112 ? 22.582 16.874 -14.989 1.00 90.25 112 PHE A C 1
ATOM 923 O O . PHE A 1 112 ? 23.348 17.675 -14.451 1.00 90.25 112 PHE A O 1
ATOM 930 N N . SER A 1 113 ? 22.982 15.660 -15.364 1.00 87.25 113 SER A N 1
ATOM 931 C CA . SER A 1 113 ? 24.352 15.180 -15.165 1.00 87.25 113 SER A CA 1
ATOM 932 C C . SER A 1 113 ? 25.353 16.016 -15.965 1.00 87.25 113 SER A C 1
ATOM 934 O O . SER A 1 113 ? 26.410 16.385 -15.445 1.00 87.25 113 SER A O 1
ATOM 936 N N . ARG A 1 114 ? 24.985 16.411 -17.190 1.00 85.19 114 ARG A N 1
ATOM 937 C CA . ARG A 1 114 ? 25.780 17.313 -18.032 1.00 85.19 114 ARG A CA 1
ATOM 938 C C . ARG A 1 114 ? 25.833 18.731 -17.484 1.00 85.19 114 ARG A C 1
ATOM 940 O O . ARG A 1 114 ? 26.912 19.310 -17.456 1.00 85.19 114 ARG A O 1
ATOM 947 N N . PHE A 1 115 ? 24.709 19.266 -17.004 1.00 86.25 115 PHE A N 1
ATOM 948 C CA . PHE A 1 115 ? 24.679 20.577 -16.351 1.00 86.25 115 PHE A CA 1
ATOM 949 C C . PHE A 1 115 ? 25.575 20.615 -15.106 1.00 86.25 115 PHE A C 1
ATOM 951 O O . PHE A 1 115 ? 26.283 21.590 -14.878 1.00 86.25 115 PHE A O 1
ATOM 958 N N . ARG A 1 116 ? 25.583 19.536 -14.316 1.00 86.75 116 ARG A N 1
ATOM 959 C CA . ARG A 1 116 ? 26.403 19.434 -13.105 1.00 86.75 116 ARG A CA 1
ATOM 960 C C . ARG A 1 116 ? 27.896 19.299 -13.414 1.00 86.75 116 ARG A C 1
ATOM 962 O O . ARG A 1 116 ? 28.704 19.849 -12.677 1.00 86.75 116 ARG A O 1
ATOM 969 N N . ASN A 1 117 ? 28.248 18.589 -14.489 1.00 83.38 117 ASN A N 1
ATOM 970 C CA . ASN A 1 117 ? 29.631 18.303 -14.880 1.00 83.38 117 ASN A CA 1
ATOM 971 C C . ASN A 1 117 ? 29.886 18.666 -16.362 1.00 83.38 117 ASN A C 1
ATOM 973 O O . ASN A 1 117 ? 30.003 17.764 -17.207 1.00 83.38 117 ASN A O 1
ATOM 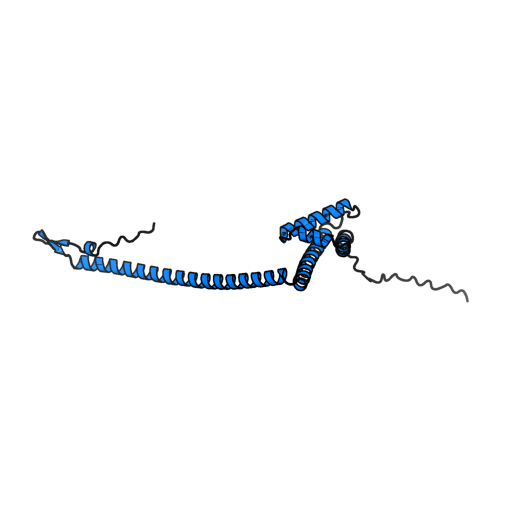977 N N . PRO A 1 118 ? 29.988 19.965 -16.701 1.00 80.75 118 PRO A N 1
ATOM 978 C CA . PRO A 1 118 ? 30.121 20.413 -18.089 1.00 80.75 118 PRO A CA 1
ATOM 979 C C . PRO A 1 118 ? 31.484 20.074 -18.711 1.00 80.75 118 PRO A C 1
ATOM 981 O O . PRO A 1 118 ? 31.552 19.784 -19.900 1.00 80.75 118 PRO A O 1
ATOM 984 N N . HIS A 1 119 ? 32.557 20.048 -17.915 1.00 80.06 119 HIS A N 1
ATOM 985 C CA . HIS A 1 119 ? 33.937 19.842 -18.389 1.00 80.06 119 HIS A CA 1
ATOM 986 C C . HIS A 1 119 ? 34.387 18.375 -18.443 1.00 80.06 119 HIS A C 1
ATOM 988 O O . HIS A 1 119 ? 35.558 18.095 -18.686 1.00 80.06 119 HIS A O 1
ATOM 994 N N . LEU A 1 120 ? 33.487 17.434 -18.162 1.00 80.06 120 LEU A N 1
ATOM 995 C CA . LEU A 1 120 ? 33.813 16.014 -18.162 1.00 80.06 120 LEU A CA 1
ATOM 996 C C . LEU A 1 120 ? 34.046 15.527 -19.599 1.00 80.06 120 LEU A C 1
ATOM 998 O O . LEU A 1 120 ? 33.174 15.692 -20.456 1.00 80.06 120 LEU A O 1
ATOM 1002 N N . ASP A 1 121 ? 35.220 14.942 -19.846 1.00 77.88 121 ASP A N 1
ATOM 1003 C CA . ASP A 1 121 ? 35.583 14.376 -21.145 1.00 77.88 121 ASP A CA 1
ATOM 1004 C C . ASP A 1 121 ? 34.792 13.090 -21.417 1.00 77.88 121 ASP A C 1
ATOM 1006 O O . ASP A 1 121 ? 34.953 12.078 -20.730 1.00 77.88 121 ASP A O 1
ATOM 1010 N N . ARG A 1 122 ? 33.942 13.154 -22.444 1.00 79.62 122 ARG A N 1
ATOM 1011 C CA . ARG A 1 122 ? 33.027 12.089 -22.884 1.00 79.62 122 ARG A CA 1
ATOM 1012 C C . ARG A 1 122 ? 33.392 11.541 -24.266 1.00 79.62 122 ARG A C 1
ATOM 1014 O O . ARG A 1 122 ? 32.562 10.941 -24.951 1.00 79.62 122 ARG A O 1
ATOM 1021 N N . THR A 1 123 ? 34.633 11.765 -24.691 1.00 78.81 123 THR A N 1
ATOM 1022 C CA . THR A 1 123 ? 35.163 11.257 -25.964 1.00 78.81 123 THR A CA 1
ATOM 1023 C C . THR A 1 123 ? 35.459 9.759 -25.876 1.00 78.81 123 THR A C 1
ATOM 1025 O O . THR A 1 123 ? 35.283 9.026 -26.847 1.00 78.81 123 THR A O 1
ATOM 1028 N N . ASP A 1 124 ? 35.859 9.286 -24.693 1.00 88.00 124 ASP A N 1
ATOM 1029 C CA . ASP A 1 124 ? 36.111 7.871 -24.431 1.00 88.00 124 ASP A CA 1
ATOM 1030 C C . ASP A 1 124 ? 34.802 7.088 -24.242 1.00 88.00 124 ASP A C 1
ATOM 1032 O O . ASP A 1 124 ? 34.004 7.350 -23.335 1.00 88.00 124 ASP A O 1
ATOM 1036 N N . LYS A 1 125 ? 34.614 6.068 -25.084 1.00 85.75 125 LYS A N 1
ATOM 1037 C CA . LYS A 1 125 ? 33.437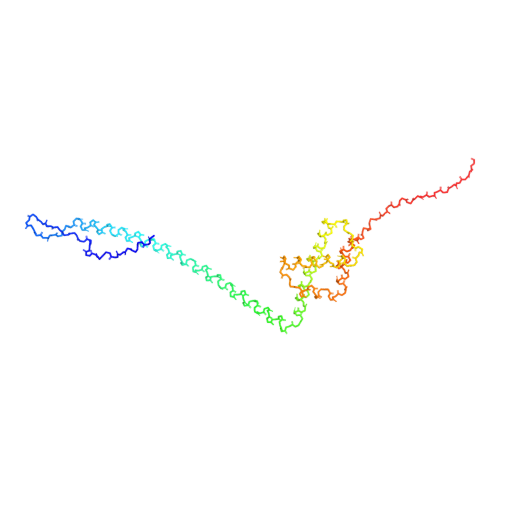 5.197 -25.086 1.00 85.75 125 LYS A CA 1
ATOM 1038 C C . LYS A 1 125 ? 33.254 4.455 -23.760 1.00 85.75 125 LYS A C 1
ATOM 1040 O O . LYS A 1 125 ? 32.117 4.285 -23.328 1.00 85.75 125 LYS A O 1
ATOM 1045 N N . GLN A 1 126 ? 34.332 4.016 -23.103 1.00 87.62 126 GLN A N 1
ATOM 1046 C CA . GLN A 1 126 ? 34.214 3.277 -21.838 1.00 87.62 126 GLN A CA 1
ATOM 1047 C C . GLN A 1 126 ? 33.711 4.179 -20.708 1.00 87.62 126 GLN A C 1
ATOM 1049 O O . GLN A 1 126 ? 32.815 3.795 -19.955 1.00 87.62 126 GLN A O 1
ATOM 1054 N N . LYS A 1 127 ? 34.225 5.412 -20.636 1.00 86.25 127 LYS A N 1
ATOM 1055 C CA . LYS A 1 127 ? 33.755 6.414 -19.671 1.00 86.25 127 LYS A CA 1
ATOM 1056 C C . LYS A 1 127 ? 32.299 6.786 -19.923 1.00 86.25 127 LYS A C 1
ATOM 1058 O O . LYS A 1 127 ? 31.516 6.797 -18.975 1.00 86.25 127 LYS A O 1
ATOM 1063 N N . LEU A 1 128 ? 31.921 6.983 -21.186 1.00 88.00 128 LEU A N 1
ATOM 1064 C CA . LEU A 1 128 ? 30.550 7.303 -21.580 1.00 88.00 128 LEU A CA 1
ATOM 1065 C C . LEU A 1 128 ? 29.550 6.208 -21.168 1.00 88.00 128 LEU A C 1
ATOM 1067 O O . LEU A 1 128 ? 28.495 6.516 -20.616 1.00 88.00 128 LEU A O 1
ATOM 1071 N N . ILE A 1 129 ? 29.892 4.932 -21.381 1.00 90.00 129 ILE A N 1
ATOM 1072 C CA . ILE A 1 129 ? 29.072 3.795 -20.929 1.00 90.00 129 ILE A CA 1
ATOM 1073 C C . ILE A 1 129 ? 28.959 3.791 -19.401 1.00 90.00 129 ILE A C 1
ATOM 1075 O O . ILE A 1 129 ? 27.852 3.702 -18.879 1.00 90.00 129 ILE A O 1
ATOM 1079 N N . SER A 1 130 ? 30.068 3.985 -18.683 1.00 90.31 130 SER A N 1
ATOM 1080 C CA . SER A 1 130 ? 30.056 4.004 -17.213 1.00 90.31 130 SER A CA 1
ATOM 1081 C C . SER A 1 130 ? 29.215 5.149 -16.625 1.00 90.31 130 SER A C 1
ATOM 1083 O O . SER A 1 130 ? 28.608 5.005 -15.564 1.00 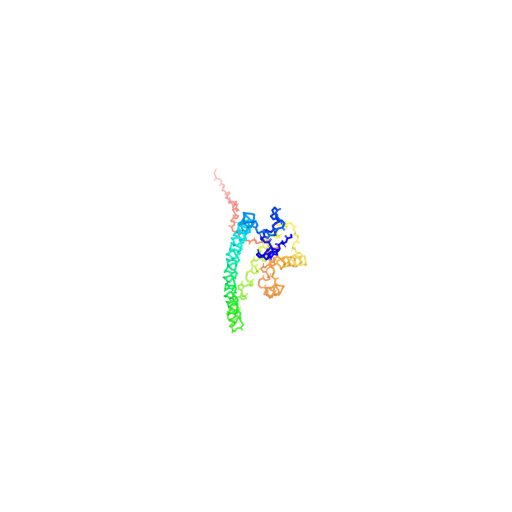90.31 130 SER A O 1
ATOM 1085 N N . GLU A 1 131 ? 29.155 6.300 -17.302 1.00 89.50 131 GLU A N 1
ATOM 1086 C CA . GLU A 1 131 ? 28.278 7.409 -16.919 1.00 89.50 131 GLU A CA 1
ATOM 1087 C C . GLU A 1 131 ? 26.808 7.061 -17.142 1.00 89.50 131 GLU A C 1
ATOM 1089 O O . GLU A 1 131 ? 25.985 7.301 -16.257 1.00 89.50 131 GLU A O 1
ATOM 1094 N N . MET A 1 132 ? 26.484 6.454 -18.285 1.00 91.50 132 MET A N 1
ATOM 1095 C CA . MET A 1 132 ? 25.125 6.006 -18.580 1.00 91.50 132 MET A CA 1
ATOM 1096 C C . MET A 1 132 ? 24.653 4.937 -17.583 1.00 91.50 132 MET A C 1
ATOM 1098 O O . MET A 1 132 ? 23.525 5.004 -17.099 1.00 91.50 132 MET A O 1
ATOM 1102 N N . GLU A 1 133 ? 25.523 3.998 -17.205 1.00 91.75 133 GLU A N 1
ATOM 1103 C CA . GLU A 1 133 ? 25.236 2.989 -16.177 1.00 91.75 133 GLU A CA 1
ATOM 1104 C C . GLU A 1 133 ? 24.929 3.626 -14.819 1.00 91.75 133 GLU A C 1
ATOM 1106 O O . GLU A 1 133 ? 23.951 3.254 -14.170 1.00 91.75 133 GLU A O 1
ATOM 1111 N N . LYS A 1 134 ? 25.706 4.634 -14.403 1.00 91.94 134 LYS A N 1
ATOM 1112 C CA . LYS A 1 134 ? 25.447 5.377 -13.159 1.00 91.94 134 LYS A CA 1
ATOM 1113 C C . LYS A 1 134 ? 24.111 6.113 -13.200 1.00 91.94 134 LYS A C 1
ATOM 1115 O O . LYS A 1 134 ? 23.393 6.119 -12.202 1.00 91.94 134 LYS A O 1
ATOM 1120 N N . ILE A 1 135 ? 23.765 6.713 -14.341 1.00 91.56 135 ILE A N 1
ATOM 1121 C CA . ILE A 1 135 ? 22.468 7.373 -14.548 1.00 91.56 135 ILE A CA 1
ATOM 1122 C C . ILE A 1 135 ? 21.333 6.348 -14.437 1.00 91.56 135 ILE A C 1
ATOM 1124 O O . ILE A 1 135 ? 20.393 6.562 -13.674 1.00 91.56 135 ILE A O 1
ATOM 1128 N N . ALA A 1 136 ? 21.439 5.205 -15.118 1.00 92.38 136 ALA A N 1
ATOM 1129 C CA . ALA A 1 136 ? 20.440 4.141 -15.051 1.00 92.38 136 ALA A CA 1
ATOM 1130 C C . ALA A 1 136 ? 20.293 3.571 -13.629 1.00 92.38 136 ALA A C 1
ATOM 1132 O O . ALA A 1 136 ? 19.174 3.387 -13.148 1.00 92.38 136 ALA A O 1
ATOM 1133 N N . GLN A 1 137 ? 21.405 3.359 -12.918 1.00 92.38 137 GLN A N 1
ATOM 1134 C CA . GLN A 1 137 ? 21.400 2.889 -11.533 1.00 92.38 137 GLN A CA 1
ATOM 1135 C C . GLN A 1 137 ? 20.716 3.886 -10.597 1.00 92.38 137 GLN A C 1
ATOM 1137 O O . GLN A 1 137 ? 19.888 3.487 -9.777 1.00 92.38 137 GLN A O 1
ATOM 1142 N N . LYS A 1 138 ? 21.011 5.180 -10.753 1.00 92.56 138 LYS A N 1
ATOM 1143 C CA . LYS A 1 138 ? 20.363 6.246 -9.988 1.00 92.56 138 LYS A CA 1
ATOM 1144 C C . LYS A 1 138 ? 18.855 6.271 -10.244 1.00 92.56 138 LYS A C 1
ATOM 1146 O O . LYS A 1 138 ? 18.076 6.241 -9.296 1.00 92.56 138 LYS A O 1
ATOM 1151 N N . ILE A 1 139 ? 18.433 6.244 -11.509 1.00 92.69 139 ILE A N 1
ATOM 1152 C CA . ILE A 1 139 ? 17.008 6.257 -11.870 1.00 92.69 139 ILE A CA 1
ATOM 1153 C C . ILE A 1 139 ? 16.298 5.013 -11.330 1.00 92.69 139 ILE A C 1
ATOM 1155 O O . ILE A 1 139 ? 15.188 5.134 -10.813 1.00 92.69 139 ILE A O 1
ATOM 1159 N N . SER A 1 140 ? 16.929 3.839 -11.414 1.00 91.94 140 SER A N 1
ATOM 1160 C CA . SER A 1 140 ? 16.383 2.584 -10.889 1.00 91.94 140 SER A CA 1
ATOM 1161 C C . SER A 1 140 ? 16.117 2.661 -9.384 1.00 91.94 140 SER A C 1
ATOM 1163 O O . SER A 1 140 ? 15.029 2.295 -8.938 1.00 91.94 140 SER A O 1
ATOM 1165 N N . GLN A 1 141 ? 17.070 3.194 -8.614 1.00 90.88 141 GLN A N 1
ATOM 1166 C CA . GLN A 1 141 ? 16.947 3.343 -7.162 1.00 90.88 141 GLN A CA 1
ATOM 1167 C C . GLN A 1 141 ? 15.921 4.409 -6.766 1.00 90.88 141 GLN A C 1
ATOM 1169 O O . GLN A 1 141 ? 15.098 4.166 -5.888 1.00 90.88 141 GLN A O 1
ATOM 1174 N N . GLU A 1 142 ? 15.944 5.573 -7.417 1.00 91.19 142 GLU A N 1
ATOM 1175 C CA . GLU A 1 142 ? 15.091 6.708 -7.046 1.00 91.19 142 GLU A CA 1
ATOM 1176 C C . GLU A 1 142 ? 13.636 6.536 -7.496 1.00 91.19 142 GLU A C 1
ATOM 1178 O O . GLU A 1 142 ? 12.720 6.937 -6.784 1.00 91.19 142 GLU A O 1
ATOM 1183 N N . ASN A 1 143 ? 13.407 5.923 -8.661 1.00 89.00 143 ASN A N 1
ATOM 1184 C CA . ASN A 1 143 ? 12.077 5.815 -9.270 1.00 89.00 143 ASN A CA 1
ATOM 1185 C C . ASN A 1 143 ? 11.514 4.389 -9.221 1.00 89.00 143 ASN A C 1
ATOM 1187 O O . ASN A 1 143 ? 10.474 4.117 -9.822 1.00 89.00 143 ASN A O 1
ATOM 1191 N N . THR A 1 144 ? 12.184 3.461 -8.527 1.00 89.25 144 THR A N 1
ATOM 1192 C CA . THR A 1 144 ? 11.804 2.035 -8.444 1.00 89.25 144 THR A CA 1
ATOM 1193 C C . THR A 1 144 ? 11.606 1.376 -9.817 1.00 89.25 144 THR A C 1
ATOM 1195 O O . THR A 1 144 ? 10.765 0.495 -9.996 1.00 89.25 144 THR A O 1
ATOM 1198 N N . VAL A 1 145 ? 12.378 1.815 -10.816 1.00 90.44 145 VAL A N 1
ATOM 1199 C CA . VAL A 1 145 ? 12.325 1.270 -12.178 1.00 90.44 145 VAL A CA 1
ATOM 1200 C C . VAL A 1 145 ? 13.175 -0.007 -12.234 1.00 90.44 145 VAL A C 1
ATOM 1202 O O . VAL A 1 145 ? 14.360 0.043 -11.893 1.00 90.44 145 VAL A O 1
ATOM 1205 N N . PRO A 1 146 ? 12.628 -1.156 -12.669 1.00 89.62 146 PRO A N 1
ATOM 1206 C CA . PRO A 1 146 ? 13.384 -2.396 -12.777 1.00 89.62 146 PRO A CA 1
ATOM 1207 C C . PRO A 1 146 ? 14.431 -2.323 -13.895 1.00 89.62 146 PRO A C 1
ATOM 1209 O O . PRO A 1 146 ? 14.174 -1.787 -14.974 1.00 89.62 146 PRO A O 1
ATOM 1212 N N . PHE A 1 147 ? 15.590 -2.955 -13.679 1.00 88.00 147 PHE A N 1
ATOM 1213 C CA . PHE A 1 147 ? 16.675 -2.988 -14.670 1.00 88.00 147 PHE A CA 1
ATOM 1214 C C . PHE A 1 147 ? 16.266 -3.587 -16.024 1.00 88.00 147 PHE A C 1
ATOM 1216 O O . PHE A 1 147 ? 16.797 -3.207 -17.067 1.00 88.00 147 PHE A O 1
ATOM 1223 N N . SER A 1 148 ? 15.263 -4.467 -16.031 1.00 90.00 148 SER A N 1
ATOM 1224 C CA . SER A 1 148 ? 14.687 -5.026 -17.255 1.00 90.00 148 SER A CA 1
ATOM 1225 C C . SER A 1 148 ? 14.124 -3.965 -18.204 1.00 90.00 148 SER A C 1
ATOM 1227 O O . SER A 1 148 ? 14.183 -4.168 -19.413 1.00 90.00 148 SER A O 1
ATOM 1229 N N . ALA A 1 149 ? 13.615 -2.842 -17.684 1.00 90.00 149 ALA A N 1
ATOM 1230 C CA . ALA A 1 149 ? 13.095 -1.748 -18.503 1.00 90.00 149 ALA A CA 1
ATOM 1231 C C . ALA A 1 149 ? 14.218 -1.055 -19.284 1.00 90.00 149 ALA A C 1
ATOM 1233 O O . ALA A 1 149 ? 14.086 -0.821 -20.480 1.00 90.00 149 ALA A O 1
ATOM 1234 N N . PHE A 1 150 ? 15.362 -0.803 -18.641 1.00 91.19 150 PHE A N 1
ATOM 1235 C CA . PHE A 1 150 ? 16.529 -0.235 -19.318 1.00 91.19 150 PHE A CA 1
ATOM 1236 C C . PHE A 1 150 ? 17.090 -1.195 -20.364 1.00 91.19 150 PHE A C 1
ATOM 1238 O O . PHE A 1 150 ? 17.376 -0.770 -21.476 1.00 91.19 150 PHE A O 1
ATOM 1245 N N . ASN A 1 151 ? 17.164 -2.495 -20.059 1.00 90.38 151 ASN A N 1
ATOM 1246 C CA . ASN A 1 151 ? 17.571 -3.503 -21.044 1.00 90.38 151 ASN A CA 1
ATOM 1247 C C . ASN A 1 151 ? 16.665 -3.502 -22.277 1.00 90.38 151 ASN A C 1
ATOM 1249 O O . ASN A 1 151 ? 17.111 -3.826 -23.369 1.00 90.38 151 ASN A O 1
ATOM 1253 N N . GLU A 1 152 ? 15.384 -3.189 -22.106 1.00 89.50 152 GLU A N 1
ATOM 1254 C CA . GLU A 1 152 ? 14.443 -3.103 -23.211 1.00 89.50 152 GLU A CA 1
ATOM 1255 C C . GLU A 1 152 ? 14.590 -1.812 -24.019 1.00 89.50 152 GLU A C 1
ATOM 1257 O O . GLU A 1 152 ? 14.550 -1.869 -25.244 1.00 89.50 152 GLU A O 1
ATOM 1262 N N . ILE A 1 153 ? 14.846 -0.682 -23.359 1.00 90.94 153 ILE A N 1
ATOM 1263 C CA . ILE A 1 153 ? 15.153 0.593 -24.022 1.00 90.94 153 ILE A CA 1
ATOM 1264 C C . ILE A 1 153 ? 16.443 0.469 -24.835 1.00 90.94 153 ILE A C 1
ATOM 1266 O O . ILE A 1 153 ? 16.450 0.776 -26.019 1.00 90.94 153 ILE A O 1
ATOM 1270 N N . PHE A 1 154 ? 17.513 -0.054 -24.230 1.00 90.25 154 PHE A N 1
ATOM 1271 C CA . PHE A 1 154 ? 18.826 -0.163 -24.871 1.00 90.25 154 PHE A CA 1
ATOM 1272 C C . PHE A 1 154 ? 18.930 -1.282 -25.925 1.00 90.25 154 PHE A C 1
ATOM 1274 O O . PHE A 1 154 ? 19.959 -1.419 -26.585 1.00 90.25 154 PHE A O 1
ATOM 1281 N N . LYS A 1 155 ? 17.883 -2.102 -26.100 1.00 92.00 155 LYS A N 1
ATOM 1282 C CA . LYS A 1 155 ? 17.785 -3.030 -27.241 1.00 92.00 155 LYS A CA 1
ATOM 1283 C C . LYS A 1 155 ? 17.469 -2.303 -28.540 1.00 92.00 155 LYS A C 1
ATOM 1285 O O . LYS A 1 155 ? 17.870 -2.781 -29.599 1.00 92.00 155 LYS A O 1
ATOM 1290 N N . ASP A 1 156 ? 16.726 -1.203 -28.466 1.00 91.19 156 ASP A N 1
ATOM 1291 C CA . ASP A 1 156 ? 16.434 -0.389 -29.633 1.00 91.19 156 ASP A CA 1
ATOM 1292 C C . ASP A 1 156 ? 17.651 0.486 -29.951 1.00 91.19 156 ASP A C 1
ATOM 1294 O O . ASP A 1 156 ? 18.103 1.315 -29.158 1.00 91.19 156 ASP A O 1
ATOM 1298 N N . THR A 1 157 ? 18.229 0.252 -31.126 1.00 88.75 157 THR A N 1
ATOM 1299 C CA . THR A 1 157 ? 19.425 0.955 -31.580 1.00 88.75 157 THR A CA 1
ATOM 1300 C C . THR A 1 157 ? 19.176 2.445 -31.757 1.00 88.75 157 THR A C 1
ATOM 1302 O O . THR A 1 157 ? 20.087 3.240 -31.538 1.00 88.75 157 THR A O 1
ATOM 1305 N N . GLU A 1 158 ? 17.961 2.840 -32.143 1.00 89.94 158 GLU A N 1
ATOM 1306 C CA . GLU A 1 158 ? 17.647 4.235 -32.441 1.00 89.94 158 GLU A CA 1
ATOM 1307 C C . GLU A 1 158 ? 17.592 5.064 -31.151 1.00 89.94 158 GLU A C 1
ATOM 1309 O O . GLU A 1 158 ? 18.318 6.053 -31.021 1.00 89.94 158 GLU A O 1
ATOM 1314 N N . THR A 1 159 ? 16.842 4.600 -30.148 1.00 88.81 159 THR A N 1
ATOM 1315 C CA . THR A 1 159 ? 16.774 5.225 -28.814 1.00 88.81 159 THR A CA 1
ATOM 1316 C C . THR A 1 159 ? 18.124 5.200 -28.102 1.00 88.81 159 THR A C 1
ATOM 1318 O O . THR A 1 159 ? 18.529 6.197 -27.507 1.00 88.81 159 THR A O 1
ATOM 1321 N N . THR A 1 160 ? 18.870 4.098 -28.204 1.00 90.44 160 THR A N 1
ATOM 1322 C CA . THR A 1 160 ? 20.219 3.987 -27.633 1.00 90.44 160 THR A CA 1
ATOM 1323 C C . THR A 1 160 ? 21.133 5.058 -28.209 1.00 90.44 160 THR A C 1
ATOM 1325 O O . THR A 1 160 ? 21.760 5.809 -27.461 1.00 90.44 160 THR A O 1
ATOM 1328 N N . ASN A 1 161 ? 21.172 5.181 -29.537 1.00 89.31 161 ASN A N 1
ATOM 1329 C CA . ASN A 1 161 ? 21.987 6.186 -30.206 1.00 89.31 161 ASN A CA 1
ATOM 1330 C C . ASN A 1 161 ? 21.566 7.603 -29.810 1.00 89.31 161 ASN A C 1
ATOM 1332 O O . ASN A 1 161 ? 22.439 8.434 -29.566 1.00 89.31 161 ASN A O 1
ATOM 1336 N N . GLN A 1 162 ? 20.266 7.878 -29.686 1.00 90.12 162 GLN A N 1
ATOM 1337 C CA . GLN A 1 162 ? 19.758 9.175 -29.229 1.00 90.12 162 GLN A CA 1
ATOM 1338 C C . GLN A 1 162 ? 20.217 9.499 -27.801 1.00 90.12 162 GLN A C 1
ATOM 1340 O O . GLN A 1 162 ? 20.787 10.563 -27.573 1.00 90.12 162 GLN A O 1
ATOM 1345 N N . LEU A 1 163 ? 20.051 8.577 -26.850 1.00 91.44 163 LEU A N 1
ATOM 1346 C CA . LEU A 1 163 ? 20.442 8.777 -25.450 1.00 91.44 163 LEU A CA 1
ATOM 1347 C C . LEU A 1 163 ? 21.956 8.960 -25.289 1.00 91.44 163 LEU A C 1
ATOM 1349 O O . LEU A 1 163 ? 22.403 9.857 -24.572 1.00 91.44 163 LEU A O 1
ATOM 1353 N N . PHE A 1 164 ? 22.762 8.150 -25.975 1.00 90.25 164 PHE A N 1
ATOM 1354 C CA . PHE A 1 164 ? 24.217 8.307 -25.956 1.00 90.25 164 PHE A CA 1
ATOM 1355 C C . PHE A 1 164 ? 24.669 9.588 -26.657 1.00 90.25 164 PHE A C 1
ATOM 1357 O O . PHE A 1 164 ? 25.571 10.256 -26.152 1.00 90.25 164 PHE A O 1
ATOM 1364 N N . SER A 1 165 ? 24.010 9.980 -27.750 1.00 88.38 165 SER A N 1
ATOM 1365 C CA . SER A 1 165 ? 24.274 11.259 -28.415 1.00 88.38 165 SER A CA 1
ATOM 1366 C C . SER A 1 165 ? 23.942 12.437 -27.505 1.00 88.38 165 SER A C 1
ATOM 1368 O O . SER A 1 165 ? 24.745 13.354 -27.426 1.00 88.38 165 SER A O 1
ATOM 1370 N N . LEU A 1 166 ? 22.830 12.386 -26.762 1.00 88.69 166 LEU A N 1
ATOM 1371 C CA . LEU A 1 166 ? 22.441 13.397 -25.769 1.00 88.69 166 LEU A CA 1
ATOM 1372 C C . LEU A 1 166 ? 23.427 13.507 -24.600 1.00 88.69 166 LEU A C 1
ATOM 1374 O O . LEU A 1 166 ? 23.573 14.577 -24.003 1.00 88.69 166 LEU A O 1
ATOM 1378 N N . LEU A 1 167 ? 24.058 12.391 -24.224 1.00 87.38 167 LEU A N 1
ATOM 1379 C CA . LEU A 1 167 ? 25.050 12.362 -23.154 1.00 87.38 167 LEU A CA 1
ATOM 1380 C C . LEU A 1 167 ? 26.411 12.884 -23.641 1.00 87.38 167 LEU A C 1
ATOM 1382 O O . LEU A 1 167 ? 27.044 13.700 -22.965 1.00 87.38 167 LEU A O 1
ATOM 1386 N N . GLN A 1 168 ? 26.846 12.431 -24.817 1.00 84.19 168 GLN A N 1
ATOM 1387 C CA . GLN A 1 168 ? 28.136 12.772 -25.412 1.00 84.19 168 GLN A CA 1
ATOM 1388 C C . GLN A 1 168 ? 28.157 14.212 -25.926 1.00 84.19 168 GLN A C 1
ATOM 1390 O O . GLN A 1 168 ? 29.011 15.013 -25.539 1.00 84.19 168 GLN A O 1
ATOM 1395 N N . PHE A 1 169 ? 27.179 14.559 -26.751 1.00 74.44 169 PHE A N 1
ATOM 1396 C CA . PHE A 1 169 ? 27.008 15.881 -27.315 1.00 74.44 169 PHE A CA 1
ATOM 1397 C C . PHE A 1 169 ? 25.892 16.578 -26.546 1.00 74.44 169 PHE A C 1
ATOM 1399 O O . PHE A 1 169 ? 24.852 16.000 -26.244 1.00 74.44 169 PHE A O 1
ATOM 1406 N N . ALA A 1 170 ? 26.077 17.856 -26.213 1.00 55.72 170 ALA A N 1
ATOM 1407 C CA . ALA A 1 170 ? 24.889 18.649 -25.930 1.00 55.72 170 ALA A CA 1
ATOM 1408 C C . ALA A 1 170 ? 24.025 18.558 -27.173 1.00 55.72 170 ALA A C 1
ATOM 1410 O O . ALA A 1 170 ? 24.576 18.526 -28.271 1.00 55.72 170 ALA A O 1
ATOM 1411 N N . ASN A 1 171 ? 22.705 18.549 -27.022 1.00 44.66 171 ASN A N 1
ATOM 1412 C CA . ASN A 1 171 ? 21.884 19.009 -28.122 1.00 44.66 171 ASN A CA 1
ATOM 1413 C C . ASN A 1 171 ? 22.455 20.359 -28.571 1.00 44.66 171 ASN A C 1
ATOM 1415 O O . ASN A 1 171 ? 22.165 21.392 -27.977 1.00 44.66 171 ASN A O 1
ATOM 1419 N N . ASN A 1 172 ? 23.228 20.334 -29.652 1.00 41.38 172 ASN A N 1
ATOM 1420 C CA . ASN A 1 172 ? 23.076 21.284 -30.718 1.00 41.38 172 ASN A CA 1
ATOM 1421 C C . ASN A 1 172 ? 21.642 21.051 -31.201 1.00 41.38 172 ASN A C 1
ATOM 1423 O O . ASN A 1 172 ? 21.400 20.407 -32.218 1.00 41.38 172 ASN A O 1
ATOM 1427 N N . SER A 1 173 ? 20.660 21.576 -30.461 1.00 37.94 173 SER A N 1
ATOM 1428 C CA . SER A 1 173 ? 19.614 22.270 -31.179 1.00 37.94 173 SER A CA 1
ATOM 1429 C C . SER A 1 173 ? 20.385 23.225 -32.068 1.00 37.94 173 SER A C 1
ATOM 1431 O O . SER A 1 173 ? 21.118 24.076 -31.571 1.00 37.94 173 SER A O 1
ATOM 1433 N N . THR A 1 174 ? 20.340 22.955 -33.363 1.00 38.69 174 THR A N 1
ATOM 1434 C CA . THR A 1 174 ? 20.308 23.956 -34.413 1.00 38.69 174 THR A CA 1
ATOM 1435 C C . THR A 1 174 ? 19.793 25.287 -33.868 1.00 38.69 174 THR A C 1
ATOM 1437 O O . THR A 1 174 ? 18.615 25.613 -33.993 1.00 38.69 174 THR A O 1
ATOM 1440 N N . ASN A 1 175 ? 20.687 26.070 -33.274 1.00 32.34 175 ASN A N 1
ATOM 1441 C CA . ASN A 1 175 ? 20.647 27.494 -33.438 1.00 32.34 175 ASN A CA 1
ATOM 1442 C C . ASN A 1 175 ? 20.994 27.670 -34.914 1.00 32.34 175 ASN A C 1
ATOM 1444 O O . ASN A 1 175 ? 22.155 27.762 -35.291 1.00 32.34 175 ASN A O 1
ATOM 1448 N N . TYR A 1 176 ? 19.960 27.746 -35.751 1.00 36.97 176 TYR A N 1
ATOM 1449 C CA . TYR A 1 176 ? 19.961 28.765 -36.793 1.00 36.97 176 TYR A CA 1
ATOM 1450 C C . TYR A 1 176 ? 19.932 30.135 -36.091 1.00 36.97 176 TYR A C 1
ATOM 1452 O O . TYR A 1 176 ? 19.006 30.920 -36.254 1.00 36.97 176 TYR A O 1
ATOM 1460 N N . GLU A 1 177 ? 20.930 30.417 -35.257 1.00 35.69 177 GLU A N 1
ATOM 1461 C CA . GLU A 1 177 ? 21.422 31.770 -35.178 1.00 35.69 177 GLU A CA 1
ATOM 1462 C C . GLU A 1 177 ? 22.159 31.892 -36.494 1.00 35.69 177 GLU A C 1
ATOM 1464 O O . GLU A 1 177 ? 23.180 31.244 -36.720 1.00 35.69 177 GLU A O 1
ATOM 1469 N N . ALA A 1 178 ? 21.529 32.604 -37.427 1.00 42.06 178 ALA A N 1
ATOM 1470 C CA . ALA A 1 178 ? 22.264 33.219 -38.499 1.00 42.06 178 ALA A CA 1
ATOM 1471 C C . ALA A 1 178 ? 23.495 33.840 -37.839 1.00 42.06 178 ALA A C 1
ATOM 1473 O O . ALA A 1 178 ? 23.389 34.818 -37.099 1.00 42.06 178 ALA A O 1
ATOM 1474 N N . GLU A 1 179 ? 24.654 33.220 -38.052 1.00 36.12 179 GLU A N 1
ATOM 1475 C CA . GLU A 1 179 ? 25.880 33.975 -38.072 1.00 36.12 179 GLU A CA 1
ATOM 1476 C C . GLU A 1 179 ? 25.587 35.082 -39.084 1.00 36.12 179 GLU A C 1
ATOM 1478 O O . GLU A 1 179 ? 25.608 34.862 -40.298 1.00 36.12 179 GLU A O 1
ATOM 1483 N N . ASP A 1 180 ? 25.244 36.270 -38.587 1.00 44.06 180 ASP A N 1
ATOM 1484 C CA . ASP A 1 180 ? 25.490 37.510 -39.297 1.00 44.06 180 ASP A CA 1
ATOM 1485 C C . ASP A 1 180 ? 27.011 37.593 -39.429 1.00 44.06 180 ASP A C 1
ATOM 1487 O O . ASP A 1 180 ? 27.700 38.336 -38.735 1.00 44.06 180 ASP A O 1
ATOM 1491 N N . ILE A 1 181 ? 27.553 36.756 -40.315 1.00 42.97 181 ILE A N 1
ATOM 1492 C CA . ILE A 1 181 ? 28.840 36.953 -40.939 1.00 42.97 181 ILE A CA 1
ATOM 1493 C C . ILE A 1 181 ? 28.672 38.318 -41.599 1.00 42.97 181 ILE A C 1
ATOM 1495 O O . ILE A 1 181 ? 27.881 38.431 -42.544 1.00 42.97 181 ILE A O 1
ATOM 1499 N N . PRO A 1 182 ? 29.371 39.377 -41.156 1.00 38.62 182 PRO A N 1
ATOM 1500 C CA . PRO A 1 182 ? 29.382 40.590 -41.932 1.00 38.62 182 PRO A CA 1
ATOM 1501 C C . PRO A 1 182 ? 30.122 40.235 -43.215 1.00 38.62 182 PRO A C 1
ATOM 1503 O O . PRO A 1 182 ? 31.351 40.129 -43.245 1.00 38.62 182 PRO A O 1
ATOM 1506 N N . ILE A 1 183 ? 29.353 40.003 -44.279 1.00 41.56 183 ILE A N 1
ATOM 1507 C CA . ILE A 1 183 ? 29.845 39.914 -45.643 1.00 41.56 183 ILE A CA 1
ATOM 1508 C C . ILE A 1 183 ? 30.584 41.228 -45.877 1.00 41.56 183 ILE A C 1
ATOM 1510 O O . ILE A 1 183 ? 29.982 42.279 -46.109 1.00 41.56 183 ILE A O 1
ATOM 1514 N N . GLN A 1 184 ? 31.913 41.177 -45.770 1.00 44.78 184 GLN A N 1
ATOM 1515 C CA . GLN A 1 184 ? 32.789 42.247 -46.205 1.00 44.78 184 GLN A CA 1
ATOM 1516 C C . GLN A 1 184 ? 32.569 42.408 -47.706 1.00 44.78 184 GLN A C 1
ATOM 1518 O O . GLN A 1 184 ? 33.182 41.731 -48.535 1.00 44.78 184 GLN A O 1
ATOM 1523 N N . ASN A 1 185 ? 31.650 43.304 -48.054 1.00 40.31 185 ASN A N 1
ATOM 1524 C CA . ASN A 1 185 ? 31.400 43.730 -49.414 1.00 40.31 185 ASN A CA 1
ATOM 1525 C C . ASN A 1 185 ? 32.672 44.391 -49.949 1.00 40.31 185 ASN A C 1
ATOM 1527 O O . ASN A 1 185 ? 32.883 45.597 -49.822 1.00 40.31 185 ASN A O 1
ATOM 1531 N N . LYS A 1 186 ? 33.524 43.590 -50.593 1.00 52.28 186 LYS A N 1
ATOM 1532 C CA . LYS A 1 186 ? 34.580 44.061 -51.488 1.00 52.28 186 LYS A CA 1
ATOM 1533 C C . LYS A 1 186 ? 33.928 44.812 -52.651 1.00 52.28 186 LYS A C 1
ATOM 1535 O O . LYS A 1 186 ? 33.651 44.235 -53.703 1.00 52.28 186 LYS A O 1
ATOM 1540 N N . ARG A 1 187 ? 33.705 46.120 -52.502 1.00 42.69 187 ARG A N 1
ATOM 1541 C CA . ARG A 1 187 ? 33.411 47.004 -53.636 1.00 42.69 187 ARG A CA 1
ATOM 1542 C C . ARG A 1 187 ? 34.705 47.574 -54.217 1.00 42.69 187 ARG A C 1
ATOM 1544 O O . ARG A 1 187 ? 35.327 48.485 -53.691 1.00 42.69 187 ARG A O 1
ATOM 1551 N N . LYS A 1 188 ? 35.077 46.925 -55.321 1.00 42.66 188 LYS A N 1
ATOM 1552 C CA . LYS A 1 188 ? 35.914 47.324 -56.461 1.00 42.66 188 LYS A CA 1
ATOM 1553 C C . LYS A 1 188 ? 36.411 48.781 -56.489 1.00 42.66 188 LYS A C 1
ATOM 1555 O O . LYS A 1 188 ? 35.628 49.719 -56.593 1.00 42.66 188 LYS A O 1
ATOM 1560 N N . ARG A 1 189 ? 37.739 48.911 -56.617 1.00 48.34 189 ARG A N 1
ATOM 1561 C CA . ARG A 1 189 ? 38.431 50.019 -57.299 1.00 48.34 189 ARG A CA 1
ATOM 1562 C C . ARG A 1 189 ? 37.737 50.361 -58.629 1.00 48.34 189 ARG A C 1
ATOM 1564 O O . ARG A 1 189 ? 37.59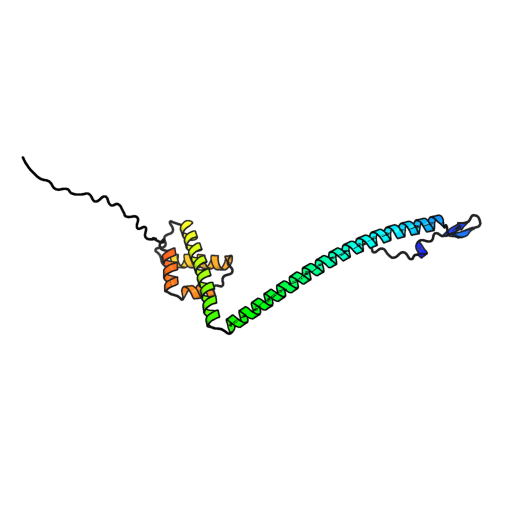5 49.486 -59.484 1.00 48.34 189 ARG A O 1
ATOM 1571 N N . ARG A 1 190 ? 37.448 51.643 -58.853 1.00 44.66 190 ARG A N 1
ATOM 1572 C CA . ARG A 1 190 ? 37.438 52.266 -60.185 1.00 44.66 190 ARG A CA 1
ATOM 1573 C C . ARG A 1 190 ? 38.369 53.478 -60.157 1.00 44.66 190 ARG A C 1
ATOM 1575 O O . ARG A 1 190 ? 38.373 54.233 -59.193 1.00 44.66 190 ARG A O 1
ATOM 1582 N N . ARG A 1 191 ? 39.214 53.566 -61.184 1.00 45.00 191 ARG A N 1
ATOM 1583 C CA . ARG A 1 191 ? 40.205 54.618 -61.437 1.00 45.00 191 ARG A CA 1
ATOM 1584 C C . ARG A 1 191 ? 39.575 55.776 -62.230 1.00 45.00 191 ARG A C 1
ATOM 1586 O O . ARG A 1 191 ? 38.747 55.497 -63.089 1.00 45.00 191 ARG A O 1
ATOM 1593 N N . LEU A 1 192 ? 40.141 56.967 -61.991 1.00 40.28 192 LEU A N 1
ATOM 1594 C CA . LEU A 1 192 ? 40.330 58.143 -62.866 1.00 40.28 192 LEU A CA 1
ATOM 1595 C C . LEU A 1 192 ? 39.104 58.969 -63.293 1.00 40.28 192 LEU A C 1
ATOM 1597 O O . LEU A 1 192 ? 38.263 58.493 -64.050 1.00 40.28 192 LEU A O 1
ATOM 1601 N N . LEU A 1 193 ? 39.108 60.247 -62.895 1.00 40.69 193 LEU A N 1
ATOM 1602 C CA . LEU A 1 193 ? 39.520 61.371 -63.753 1.00 40.69 193 LEU A CA 1
ATOM 1603 C C . LEU A 1 193 ? 40.399 62.324 -62.933 1.00 40.69 193 LEU A C 1
ATOM 1605 O O . LEU A 1 193 ? 40.103 62.465 -61.725 1.00 40.69 193 LEU A O 1
#

Sequence (193 aa):
MKSEMGSKKSEELIVKENDFLGFKKIKTDKTIENYEKAFRTYKSTLLKNKTELEFKLKQITELNTKIIDLQKQVHLFKNKNAVLLTNPTVFASEKKKYLDSVINIVEREIKFSRFRNPHLDRTDKQKLISEMEKIAQKISQENTVPFSAFNEIFKDTETTNQLFSLLQFANNSTNYEAEDIPIQNKRKRRRLL

Radius of gyration: 42.21 Å; chains: 1; bounding box: 71×72×137 Å

Foldseek 3Di:
DPPPPPPPDLVNLWDWDADPVGDTDTPVVSSVVSVVVVVVVVVVVVVVVVVVVVVVVVVVVVVVVVVVVVVVVVVVVVVVVVCLVPPPVSVVVVLVVVLVVVLVQLLVLLVVVCVVPVPDQPVDPVVLVVVSVVSLVVCCVPVVDDPVSVVVQCVDPVSVCVSSCVNNPPPPPPPPPPPPPVPPPPDDDDDDD